Protein AF-A0A383B0W3-F1 (afdb_monomer_lite)

Radius of gyration: 31.47 Å; chains: 1; bounding box: 88×36×83 Å

Sequence (248 aa):
PYTIKEGDQVSNVPVIFRLNTAIDQSNTIFINASDVSVKIEFLGEKTARLGAVKKIRGKLIPEIPDQLLQFTINKPDGSDNFIKDVKTDTSGQFSFNLAFDLAGGWFVNANYGGNATYLPVSGSAVYVAMMNVGKAIIVLGGNSQTNPIWDAFRVNAEFVHHTFTTRGLDPDSDIKFFSSEPNQTANADDFATLVNLEEAIGIWAKPQLGSQSPLFLYLISANLDPDFLINDKNILTPDLLDSWLDVV

Secondary structure (DSSP, 8-state):
-----TT------------SSS------------PBP-EEEEES--EEETT-EEEEEEEEES--TT-EEEEEEE-TT-PPPEEEEEE--TTSEEEEEEE--SSEEEEEEEEE---SSB--EEEEEEEEEE----EEEEEE-S-TTT-TTHHHHHHHHHHHHHHHHHTT--TTTTEEEEESSGGGSTT--EE--HHHHHHIIIIIIGGG-BTTBPEEEEEE--B-SS-EE-SSS-EE-HHHHHHHHTT-

Foldseek 3Di:
DDDDDPPQDFDFDQDDDDDPDDDPDRDGDGDRPQADEKDKAWDDDQEAAAQDKDKTKTFMVVQDFQFKKWKWKAAPVRPDIDIDIWGAHPRRMTIDIDTRNDFAWIKIKIWGCADPHHHTDIDIDIHGHHQQQAAEEQALFEEPVPDPCSVVSLVVSLVVLVVSVVVPQDLVQRYAAAHLCQVVHPSHPYHQDPVVVLCCQQPRRVVQDDPRHDYHYHADYDDPVPWGGRYPPDIDGPVNVVVSVVND

Organism: NCBI:txid408172

pLDDT: mean 85.7, std 16.99, range [35.78, 98.69]

Structure (mmCIF, N/CA/C/O backbone):
data_AF-A0A383B0W3-F1
#
_entry.id   AF-A0A383B0W3-F1
#
loop_
_atom_site.group_PDB
_atom_site.id
_atom_site.type_symbol
_atom_site.label_atom_id
_atom_site.label_alt_id
_atom_site.label_comp_id
_atom_site.label_asym_id
_atom_site.label_entity_id
_atom_site.label_seq_id
_atom_site.pdbx_PDB_ins_code
_atom_site.Cartn_x
_atom_site.Cartn_y
_atom_site.Cartn_z
_atom_site.occupancy
_atom_site.B_iso_or_equiv
_atom_site.auth_seq_id
_atom_site.auth_comp_id
_atom_site.auth_asym_id
_atom_site.auth_atom_id
_atom_site.pdbx_PDB_model_num
ATOM 1 N N . PRO A 1 1 ? -41.426 2.505 48.306 1.00 44.91 1 PRO A N 1
ATOM 2 C CA . PRO A 1 1 ? -42.201 2.728 47.061 1.00 44.91 1 PRO A CA 1
ATOM 3 C C . PRO A 1 1 ? -41.522 3.809 46.216 1.00 44.91 1 PRO A C 1
ATOM 5 O O . PRO A 1 1 ? -41.375 4.932 46.688 1.00 44.91 1 PRO A O 1
ATOM 8 N N . TYR A 1 2 ? -41.022 3.445 45.035 1.00 42.38 2 TYR A N 1
ATOM 9 C CA . TYR A 1 2 ? -40.451 4.412 44.096 1.00 42.38 2 TYR A CA 1
ATOM 10 C C . TYR A 1 2 ? -41.580 5.133 43.346 1.00 42.38 2 TYR A C 1
ATOM 12 O O . TYR A 1 2 ? -42.587 4.508 43.016 1.00 42.38 2 TYR A O 1
ATOM 20 N N . THR A 1 3 ? -41.414 6.430 43.091 1.00 44.44 3 THR A N 1
ATOM 21 C CA . THR A 1 3 ? -42.376 7.253 42.346 1.00 44.44 3 THR A CA 1
ATOM 22 C C . THR A 1 3 ? -41.828 7.484 40.942 1.00 44.44 3 THR A C 1
ATOM 24 O O . THR A 1 3 ? -40.761 8.078 40.806 1.00 44.44 3 THR A O 1
ATOM 27 N N . ILE A 1 4 ? -42.554 7.005 39.929 1.00 49.66 4 ILE A N 1
ATOM 28 C CA . ILE A 1 4 ? -42.221 7.163 38.503 1.00 49.66 4 ILE A CA 1
ATOM 29 C C . ILE A 1 4 ? -42.118 8.656 38.172 1.00 49.66 4 ILE A C 1
ATOM 31 O O . ILE A 1 4 ? -42.981 9.437 38.588 1.00 49.66 4 ILE A O 1
ATOM 35 N N . LYS A 1 5 ? -41.061 9.054 37.457 1.00 54.56 5 LYS A N 1
ATOM 36 C CA . LYS A 1 5 ? -40.821 10.451 37.070 1.00 54.56 5 LYS A CA 1
ATOM 37 C C . LYS A 1 5 ? -41.163 10.675 35.600 1.00 54.56 5 LYS A C 1
ATOM 39 O O . LYS A 1 5 ? -41.223 9.751 34.794 1.00 54.56 5 LYS A O 1
ATOM 44 N N . GLU A 1 6 ? -41.397 11.934 35.255 1.00 35.78 6 GLU A N 1
ATOM 45 C CA . GLU A 1 6 ? -41.665 12.351 33.881 1.00 35.78 6 GLU A CA 1
ATOM 46 C C . GLU A 1 6 ? -40.442 12.045 32.993 1.00 35.78 6 GLU A C 1
ATOM 48 O O . GLU A 1 6 ? -39.364 12.597 33.208 1.00 35.78 6 GLU A O 1
ATOM 53 N N . GLY A 1 7 ? -40.603 11.116 32.041 1.00 44.22 7 GLY A N 1
ATOM 54 C CA . GLY A 1 7 ? -39.546 10.640 31.134 1.00 44.22 7 GLY A CA 1
ATOM 55 C C . GLY A 1 7 ? -39.303 9.125 31.158 1.00 44.22 7 GLY A C 1
ATOM 56 O O . GLY A 1 7 ? -38.754 8.591 30.193 1.00 44.22 7 GLY A O 1
ATOM 57 N N . ASP A 1 8 ? -39.755 8.424 32.202 1.00 41.12 8 ASP A N 1
ATOM 58 C CA . ASP A 1 8 ? -39.610 6.969 32.308 1.00 41.12 8 ASP A CA 1
ATOM 59 C C . ASP A 1 8 ? -40.451 6.258 31.227 1.00 41.12 8 ASP A C 1
ATOM 61 O O . ASP A 1 8 ? -41.665 6.451 31.124 1.00 41.12 8 ASP A O 1
ATOM 65 N N . GLN A 1 9 ? -39.815 5.417 30.405 1.00 44.00 9 GLN A N 1
ATOM 66 C CA . GLN A 1 9 ? -40.511 4.575 29.427 1.00 44.00 9 GLN A CA 1
ATOM 67 C C . GLN A 1 9 ? -41.035 3.319 30.134 1.00 44.00 9 GLN A C 1
ATOM 69 O O . GLN A 1 9 ? -40.270 2.418 30.472 1.00 44.00 9 GLN A O 1
ATOM 74 N N . VAL A 1 10 ? -42.346 3.255 30.370 1.00 49.78 10 VAL A N 1
ATOM 75 C CA . VAL A 1 10 ? -42.988 2.128 31.062 1.00 49.78 10 VAL A CA 1
ATOM 76 C C . VAL A 1 10 ? -43.660 1.212 30.038 1.00 49.78 10 VAL A C 1
ATOM 78 O O . VAL A 1 10 ? -44.541 1.647 29.298 1.00 49.78 10 VAL A O 1
ATOM 81 N N . SER A 1 11 ? -43.274 -0.066 30.004 1.00 44.75 11 SER A N 1
ATOM 82 C CA . SER A 1 11 ? -43.965 -1.099 29.220 1.00 44.75 11 SER A CA 1
ATOM 83 C C . SER A 1 11 ? -44.747 -2.024 30.150 1.00 44.75 11 SER A C 1
ATOM 85 O O . SER A 1 11 ? -44.169 -2.683 31.014 1.00 44.75 11 SER A O 1
ATOM 87 N N . ASN A 1 12 ? -46.068 -2.085 29.966 1.00 47.78 12 ASN A N 1
ATOM 88 C CA . ASN A 1 12 ? -46.949 -2.964 30.729 1.00 47.78 12 ASN A CA 1
ATOM 89 C C . ASN A 1 12 ? -47.189 -4.257 29.943 1.00 47.78 12 ASN A C 1
ATOM 91 O O . ASN A 1 12 ? -47.965 -4.265 28.988 1.00 47.78 12 ASN A O 1
ATOM 95 N N . VAL A 1 13 ? -46.560 -5.358 30.358 1.00 44.44 13 VAL A N 1
ATOM 96 C CA . VAL A 1 13 ? -46.849 -6.690 29.808 1.00 44.44 13 VAL A CA 1
ATOM 97 C C . VAL A 1 13 ? -47.732 -7.453 30.799 1.00 44.44 13 VAL A C 1
ATOM 99 O O . VAL A 1 13 ? -47.252 -7.831 31.868 1.00 44.44 13 VAL A O 1
ATOM 102 N N . PRO A 1 14 ? -49.019 -7.695 30.493 1.00 43.97 14 PRO A N 1
ATOM 103 C CA . PRO A 1 14 ? -49.862 -8.517 31.346 1.00 43.97 14 PRO A CA 1
ATOM 104 C C . PRO A 1 14 ? -49.454 -9.988 31.204 1.00 43.97 14 PRO A C 1
ATOM 106 O O . PRO A 1 14 ? -49.616 -10.590 30.144 1.00 43.97 14 PRO A O 1
ATOM 109 N N . VAL A 1 15 ? -48.947 -10.584 32.282 1.00 42.75 15 VAL 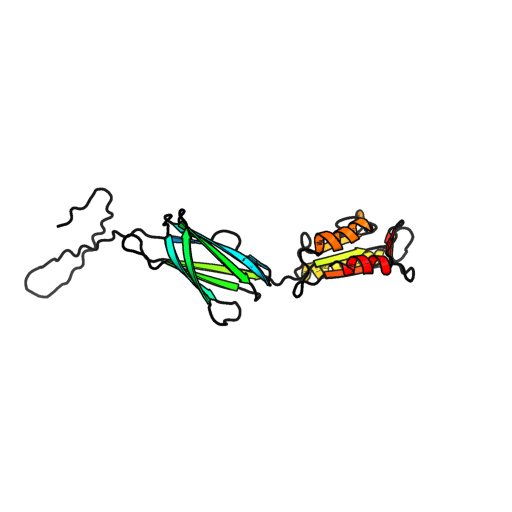A N 1
ATOM 110 C CA . VAL A 1 15 ? -48.746 -12.036 32.370 1.00 42.75 15 VAL A CA 1
ATOM 111 C C . VAL A 1 15 ? -49.944 -12.632 33.104 1.00 42.75 15 VAL A C 1
ATOM 113 O O . VAL A 1 15 ? -50.162 -12.346 34.279 1.00 42.75 15 VAL A O 1
ATOM 116 N N . ILE A 1 16 ? -50.745 -13.439 32.405 1.00 43.59 16 ILE A N 1
ATOM 117 C CA . ILE A 1 16 ? -51.939 -14.085 32.965 1.00 43.59 16 ILE A CA 1
ATOM 118 C C . ILE A 1 16 ? -51.595 -15.535 33.305 1.00 43.59 16 ILE A C 1
ATOM 120 O O . ILE A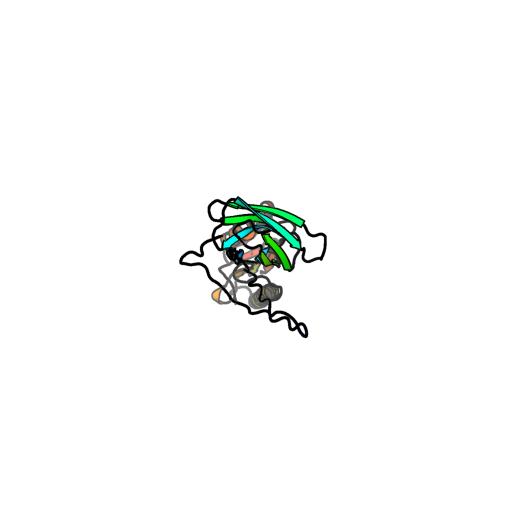 1 16 ? -51.422 -16.359 32.408 1.00 43.59 16 ILE A O 1
ATOM 124 N N . PHE A 1 17 ? -51.559 -15.867 34.594 1.00 40.41 17 PHE A N 1
ATOM 125 C CA . PHE A 1 17 ? -51.556 -17.257 35.047 1.00 40.41 17 PHE A CA 1
ATOM 126 C C . PHE A 1 17 ? -52.987 -17.671 35.382 1.00 40.41 17 PHE A C 1
ATOM 128 O O . PHE A 1 17 ? -53.633 -17.057 36.226 1.00 40.41 17 PHE A O 1
ATOM 135 N N . ARG A 1 18 ? -53.496 -18.717 34.725 1.00 42.12 18 ARG A N 1
ATOM 136 C CA . ARG A 1 18 ? -54.776 -19.331 35.096 1.00 42.12 18 ARG A CA 1
ATOM 137 C C . ARG A 1 18 ? -54.501 -20.508 36.022 1.00 42.12 18 ARG A C 1
ATOM 139 O O . ARG A 1 18 ? -54.090 -21.564 35.550 1.00 42.12 18 ARG A O 1
ATOM 146 N N . LEU A 1 19 ? -54.734 -20.334 37.322 1.00 44.50 19 LEU A N 1
ATOM 147 C CA . LEU A 1 19 ? -54.879 -21.460 38.242 1.00 44.50 19 LEU A CA 1
ATOM 148 C C . LEU A 1 19 ? -56.365 -21.711 38.490 1.00 44.50 19 LEU A C 1
ATOM 150 O O . LEU A 1 19 ? -57.119 -20.794 38.812 1.00 44.50 19 LEU A O 1
ATOM 154 N N . ASN A 1 20 ? -56.787 -22.962 38.322 1.00 45.47 20 ASN A N 1
ATOM 155 C CA . ASN A 1 20 ? -58.165 -23.360 38.564 1.00 45.47 20 ASN A CA 1
ATOM 156 C C . ASN A 1 20 ? -58.541 -23.110 40.033 1.00 45.47 20 ASN A C 1
ATOM 158 O O . ASN A 1 20 ? -57.969 -23.701 40.945 1.00 45.47 20 ASN A O 1
ATOM 162 N N . THR A 1 21 ? -59.544 -22.245 40.206 1.00 51.34 21 THR A N 1
ATOM 163 C CA . THR A 1 21 ? -60.411 -22.099 41.384 1.00 51.34 21 THR A CA 1
ATOM 164 C C . THR A 1 21 ? -59.713 -21.818 42.720 1.00 51.34 21 THR A C 1
ATOM 166 O O . THR A 1 21 ? -59.693 -22.682 43.588 1.00 51.34 21 THR A O 1
ATOM 169 N N . ALA A 1 22 ? -59.205 -20.593 42.904 1.00 47.75 22 ALA A N 1
ATOM 170 C CA . ALA A 1 22 ? -59.423 -19.737 44.085 1.00 47.75 22 ALA A CA 1
ATOM 171 C C . ALA A 1 22 ? -58.457 -18.535 44.063 1.00 47.75 22 ALA A C 1
ATOM 173 O O . ALA A 1 22 ? -57.245 -18.709 44.109 1.00 47.75 22 ALA A O 1
ATOM 174 N N . ILE A 1 23 ? -59.042 -17.330 44.084 1.00 46.41 23 ILE A N 1
ATOM 175 C CA . ILE A 1 23 ? -58.416 -16.000 44.198 1.00 46.41 23 ILE A CA 1
ATOM 176 C C . ILE A 1 23 ? -57.593 -15.578 42.965 1.00 46.41 23 ILE A C 1
ATOM 178 O O . ILE A 1 23 ? -56.448 -15.983 42.789 1.00 46.41 23 ILE A O 1
ATOM 182 N N . ASP A 1 24 ? -58.167 -14.682 42.153 1.00 45.69 24 ASP A N 1
ATOM 183 C CA . ASP A 1 24 ? -57.432 -13.874 41.172 1.00 45.69 24 ASP A CA 1
ATOM 184 C C . ASP A 1 24 ? -56.424 -12.981 41.914 1.00 45.69 24 ASP A C 1
ATOM 186 O O . ASP A 1 24 ? -56.719 -11.849 42.297 1.00 45.69 24 ASP A O 1
ATOM 190 N N . GLN A 1 25 ? -55.224 -13.499 42.169 1.00 49.59 25 GLN A N 1
ATOM 191 C CA . GLN A 1 25 ? -54.093 -12.686 42.599 1.00 49.59 25 GLN A CA 1
ATOM 192 C C . GLN A 1 25 ? -53.328 -12.237 41.356 1.00 49.59 25 GLN A C 1
ATOM 194 O O . GLN A 1 25 ? -52.470 -12.950 40.838 1.00 49.59 25 GLN A O 1
ATOM 199 N N . SER A 1 26 ? -53.637 -11.040 40.860 1.00 50.19 26 SER A N 1
ATOM 200 C CA . SER A 1 26 ? -52.774 -10.359 39.897 1.00 50.19 26 SER A CA 1
ATOM 201 C C . SER A 1 26 ? -51.619 -9.703 40.653 1.00 50.19 26 SER A C 1
ATOM 203 O O . SER A 1 26 ? -51.822 -8.713 41.356 1.00 50.19 26 SER A O 1
ATOM 205 N N . ASN A 1 27 ? -50.406 -10.229 40.505 1.00 52.56 27 ASN A N 1
ATOM 206 C CA . ASN A 1 27 ? -49.205 -9.521 40.936 1.00 52.56 27 ASN A CA 1
ATOM 207 C C . ASN A 1 27 ? -48.656 -8.723 39.754 1.00 52.56 27 ASN A C 1
ATOM 209 O O . ASN A 1 27 ? -48.258 -9.293 38.740 1.00 52.56 27 ASN A O 1
ATOM 213 N N . THR A 1 28 ? -48.623 -7.399 39.890 1.00 49.09 28 THR A N 1
ATOM 214 C CA . THR A 1 28 ? -47.914 -6.532 38.949 1.00 49.09 28 THR A CA 1
ATOM 215 C C . THR A 1 28 ? -46.418 -6.695 39.185 1.00 49.09 28 THR A C 1
ATOM 217 O O . THR A 1 28 ? -45.900 -6.292 40.226 1.00 49.09 28 THR A O 1
ATOM 220 N N . ILE A 1 29 ? -45.716 -7.296 38.226 1.00 48.91 29 ILE A N 1
ATOM 221 C CA . ILE A 1 29 ? -44.254 -7.308 38.210 1.00 48.91 29 ILE A CA 1
ATOM 222 C C . ILE A 1 29 ? -43.807 -6.013 37.538 1.00 48.91 29 ILE A C 1
ATOM 224 O O . ILE A 1 29 ? -44.077 -5.795 36.359 1.00 48.91 29 ILE A O 1
ATOM 228 N N . PHE A 1 30 ? -43.125 -5.152 38.287 1.00 46.78 30 PHE A N 1
ATOM 229 C CA . PHE A 1 30 ? -42.459 -3.986 37.720 1.00 46.78 30 PHE A CA 1
ATOM 230 C C . PHE A 1 30 ? -41.109 -4.430 37.158 1.00 46.78 30 PHE A C 1
ATOM 232 O O . PHE A 1 30 ? -40.191 -4.739 37.917 1.00 46.78 30 PHE A O 1
ATOM 239 N N . ILE A 1 31 ? -40.989 -4.480 35.831 1.00 50.50 31 ILE A N 1
ATOM 240 C CA . ILE A 1 31 ? -39.687 -4.586 35.171 1.00 50.50 31 ILE A CA 1
ATOM 241 C C . ILE A 1 31 ? -39.162 -3.160 35.043 1.00 50.50 31 ILE A C 1
ATOM 243 O O . ILE A 1 31 ? -39.679 -2.371 34.256 1.00 50.50 31 ILE A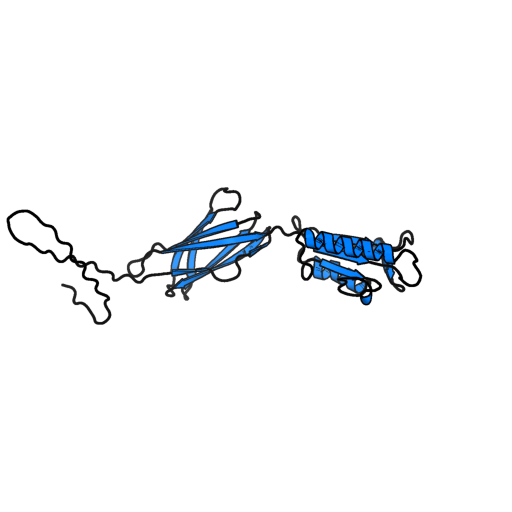 O 1
ATOM 247 N N . ASN A 1 32 ? -38.169 -2.814 35.856 1.00 44.50 32 ASN A N 1
ATOM 248 C CA . ASN A 1 32 ? -37.527 -1.511 35.781 1.00 44.50 32 ASN A CA 1
ATOM 249 C C . ASN A 1 32 ? -36.505 -1.553 34.636 1.00 44.50 32 ASN A C 1
ATOM 251 O O . ASN A 1 32 ? -35.392 -2.035 34.816 1.00 44.50 32 ASN A O 1
ATOM 255 N N . ALA A 1 33 ? -36.895 -1.115 33.440 1.00 53.72 33 ALA A N 1
ATOM 256 C CA . ALA A 1 33 ? -35.965 -0.913 32.330 1.00 53.72 33 ALA A CA 1
ATOM 257 C C . ALA A 1 33 ? -35.360 0.497 32.438 1.00 53.72 33 ALA A C 1
ATOM 259 O O . ALA A 1 33 ? -35.658 1.375 31.637 1.00 53.72 33 ALA A O 1
ATOM 260 N N . SER A 1 34 ? -34.578 0.739 33.492 1.00 55.44 34 SER A N 1
ATOM 261 C CA . SER A 1 34 ? -33.904 2.026 33.735 1.00 55.44 34 SER A CA 1
ATOM 262 C C . SER A 1 34 ? -32.599 2.189 32.953 1.00 55.44 34 SER A C 1
ATOM 264 O O . SER A 1 34 ? -32.026 3.277 32.940 1.00 55.44 34 SER A O 1
ATOM 266 N N . ASP A 1 35 ? -32.123 1.120 32.319 1.00 69.25 35 ASP A N 1
ATOM 267 C CA . ASP A 1 35 ? -30.776 1.084 31.769 1.00 69.25 35 ASP A CA 1
ATOM 268 C C . ASP A 1 35 ? -30.757 1.593 30.326 1.00 69.25 35 ASP A C 1
ATOM 270 O O . ASP A 1 35 ? -31.561 1.211 29.470 1.00 69.25 35 ASP A O 1
ATOM 274 N N . VAL A 1 36 ? -29.803 2.472 30.047 1.00 85.62 36 VAL A N 1
ATOM 275 C CA . VAL A 1 36 ? -29.644 3.118 28.748 1.00 85.62 36 VAL A CA 1
ATOM 276 C C . VAL A 1 36 ? -28.971 2.145 27.783 1.00 85.62 36 VAL A C 1
ATOM 278 O O . VAL A 1 36 ? -27.917 1.575 28.074 1.00 85.62 36 VAL A O 1
ATOM 281 N N . SER A 1 37 ? -29.573 1.964 26.605 1.00 87.88 37 SER A N 1
ATOM 282 C CA . SER A 1 37 ? -28.977 1.170 25.527 1.00 87.88 37 SER A CA 1
ATOM 283 C C . SER A 1 37 ? -27.689 1.818 25.021 1.00 87.88 37 SER A C 1
ATOM 285 O O . SER A 1 37 ? -27.652 3.022 24.766 1.00 87.88 37 SER A O 1
ATOM 287 N N . VAL A 1 38 ? -26.650 1.003 24.833 1.00 93.31 38 VAL A N 1
ATOM 288 C CA . VAL A 1 38 ? -25.344 1.433 24.321 1.00 93.31 38 VAL A CA 1
ATOM 289 C C . VAL A 1 38 ? -25.079 0.788 22.967 1.00 93.31 38 VAL A C 1
ATOM 291 O O . VAL A 1 38 ? -25.481 -0.345 22.716 1.00 93.31 38 VAL A O 1
ATOM 294 N N . LYS A 1 39 ? -24.369 1.494 22.089 1.00 95.50 39 LYS A N 1
ATOM 295 C CA . LYS A 1 39 ? -23.833 0.978 20.827 1.00 95.50 39 LYS A CA 1
ATOM 296 C C . LYS A 1 39 ? -22.320 1.174 20.782 1.00 95.50 39 LYS A C 1
ATOM 298 O O . LYS A 1 39 ? -21.816 2.212 21.197 1.00 95.50 39 LYS A O 1
ATOM 303 N N . ILE A 1 40 ? -21.611 0.201 20.215 1.00 97.88 40 ILE A N 1
ATOM 304 C CA . ILE A 1 40 ? -20.191 0.323 19.864 1.00 97.88 40 ILE A CA 1
ATOM 305 C C . ILE A 1 40 ? -20.087 0.677 18.378 1.00 97.88 40 ILE A C 1
ATOM 307 O O . ILE A 1 40 ? -20.659 -0.008 17.529 1.00 97.88 40 ILE A O 1
ATOM 311 N N . GLU A 1 41 ? -19.351 1.734 18.051 1.00 97.88 41 GLU A N 1
ATOM 312 C CA . GLU A 1 41 ? -19.071 2.139 16.674 1.00 97.88 41 GLU A CA 1
ATOM 313 C C . GLU A 1 41 ? -17.563 2.121 16.404 1.00 97.88 41 GLU A C 1
ATOM 315 O O . GLU A 1 41 ? -16.802 2.843 17.044 1.00 97.88 41 GLU A O 1
ATOM 320 N N . PHE A 1 42 ? -17.128 1.313 15.434 1.00 97.69 42 PHE A N 1
ATOM 321 C CA . PHE A 1 42 ? -15.755 1.333 14.925 1.00 97.69 42 PHE A CA 1
ATOM 322 C C . PHE A 1 42 ? -15.594 2.431 13.873 1.00 97.69 42 PHE A C 1
ATOM 324 O O . PHE A 1 42 ? -16.435 2.568 12.984 1.00 97.69 42 PHE A O 1
ATOM 331 N N . LEU A 1 43 ? -14.492 3.174 13.946 1.00 96.44 43 LEU A N 1
ATOM 332 C CA . LEU A 1 43 ? -14.230 4.349 13.119 1.00 96.44 43 LEU A CA 1
ATOM 333 C C . LEU A 1 43 ? -13.026 4.139 12.191 1.00 96.44 43 LEU A C 1
ATOM 335 O O . LEU A 1 43 ? -12.061 3.447 12.525 1.00 96.44 43 LEU A O 1
ATOM 339 N N . GLY A 1 44 ? -13.057 4.829 11.050 1.00 92.38 44 GLY A N 1
ATOM 340 C CA . GLY A 1 44 ? -11.984 4.833 10.057 1.00 92.38 44 GLY A CA 1
ATOM 341 C C . GLY A 1 44 ? -11.999 3.634 9.106 1.00 92.38 44 GLY A C 1
ATOM 342 O O . GLY A 1 44 ? -12.897 2.793 9.120 1.00 92.38 44 GLY A O 1
ATOM 343 N N . GLU A 1 45 ? -10.984 3.583 8.249 1.00 88.88 45 GLU A N 1
ATOM 344 C CA . GLU A 1 45 ? -10.840 2.539 7.236 1.00 88.88 45 GLU A CA 1
ATOM 345 C C . GLU A 1 45 ? -10.574 1.165 7.849 1.00 88.88 45 GLU A C 1
ATOM 347 O O . GLU A 1 45 ? -9.801 1.030 8.803 1.00 88.88 45 GLU A O 1
ATOM 352 N N . LYS A 1 46 ? -11.136 0.133 7.221 1.00 93.50 46 LYS A N 1
ATOM 353 C CA . LYS A 1 46 ? -11.042 -1.265 7.661 1.00 93.50 46 LYS A CA 1
ATOM 354 C C . LYS A 1 46 ? -10.057 -2.097 6.840 1.00 93.50 46 LYS A C 1
ATOM 356 O O . LYS A 1 46 ? -10.092 -3.317 6.875 1.00 93.50 46 LYS A O 1
ATOM 361 N N . THR A 1 47 ? -9.166 -1.455 6.103 1.00 87.81 47 THR A N 1
ATOM 362 C CA . THR A 1 47 ? -8.093 -2.112 5.351 1.00 87.81 47 THR A CA 1
ATOM 363 C C . THR A 1 47 ? -6.752 -1.853 6.028 1.00 87.81 47 THR A C 1
ATOM 365 O O . THR A 1 47 ? -6.552 -0.815 6.661 1.00 87.81 47 THR A O 1
ATOM 368 N N . ALA A 1 48 ? -5.833 -2.803 5.953 1.00 84.75 48 ALA A N 1
ATOM 369 C CA . ALA A 1 48 ? -4.463 -2.654 6.420 1.00 84.75 48 ALA A CA 1
ATOM 370 C C . ALA A 1 48 ? -3.522 -3.328 5.422 1.00 84.75 48 ALA A C 1
ATOM 372 O O . ALA A 1 48 ? -3.910 -4.266 4.729 1.00 84.75 48 ALA A O 1
ATOM 373 N N . ARG A 1 49 ? -2.281 -2.855 5.346 1.00 77.12 49 ARG A N 1
ATOM 374 C CA . ARG A 1 49 ? -1.231 -3.553 4.600 1.00 77.12 49 ARG A CA 1
ATOM 375 C C . ARG A 1 49 ? -0.645 -4.655 5.476 1.00 77.12 49 ARG A C 1
ATOM 377 O O . ARG A 1 49 ? -0.513 -4.465 6.686 1.00 77.12 49 ARG A O 1
ATOM 384 N N . LEU A 1 50 ? -0.288 -5.780 4.867 1.00 82.25 50 LEU A N 1
ATOM 385 C CA . LEU A 1 50 ? 0.436 -6.853 5.537 1.00 82.25 50 LEU A CA 1
ATOM 386 C C . LEU A 1 50 ? 1.726 -6.306 6.170 1.00 82.25 50 LEU A C 1
ATOM 388 O O . LEU A 1 50 ? 2.444 -5.521 5.552 1.00 82.25 50 LEU A O 1
ATOM 392 N N . GLY A 1 51 ? 1.973 -6.676 7.423 1.00 75.25 51 GLY A N 1
ATOM 393 C CA . GLY A 1 51 ? 3.090 -6.203 8.240 1.00 75.25 51 GLY A CA 1
ATOM 394 C C . GLY A 1 51 ? 2.875 -4.832 8.893 1.00 75.25 51 GLY A C 1
ATOM 395 O O . GLY A 1 51 ? 3.653 -4.446 9.764 1.00 75.25 51 GLY A O 1
ATOM 396 N N . ALA A 1 52 ? 1.823 -4.087 8.535 1.00 80.56 52 ALA A N 1
ATOM 397 C CA . ALA A 1 52 ? 1.594 -2.757 9.091 1.00 80.56 52 ALA A CA 1
ATOM 398 C C . ALA A 1 52 ? 1.007 -2.805 10.510 1.00 80.56 52 ALA A C 1
ATOM 400 O O . ALA A 1 52 ? 0.178 -3.652 10.852 1.00 80.56 52 ALA A O 1
ATOM 401 N N . VAL A 1 53 ? 1.375 -1.812 11.323 1.00 88.00 53 VAL A N 1
ATOM 402 C CA . VAL A 1 53 ? 0.717 -1.527 12.602 1.00 88.00 53 VAL A CA 1
ATOM 403 C C . VAL A 1 53 ? -0.315 -0.429 12.385 1.00 88.00 53 VAL A C 1
ATOM 405 O O . VAL A 1 53 ? 0.033 0.697 12.034 1.00 88.00 53 VAL A O 1
ATOM 408 N N . LYS A 1 54 ? -1.594 -0.734 12.612 1.00 89.62 54 LYS A N 1
ATOM 409 C CA . LYS A 1 54 ? -2.695 0.222 12.451 1.00 89.62 54 LYS A CA 1
ATOM 410 C C . LYS A 1 54 ? -3.363 0.523 13.788 1.00 89.62 54 LYS A C 1
ATOM 412 O O . LYS A 1 54 ? -3.580 -0.362 14.617 1.00 89.62 54 LYS A O 1
ATOM 417 N N . LYS A 1 55 ? -3.712 1.796 13.986 1.00 95.12 55 LYS A N 1
ATOM 418 C CA . LYS A 1 55 ? -4.472 2.257 15.150 1.00 95.12 55 LYS A CA 1
ATOM 419 C C . LYS A 1 55 ? -5.961 1.977 14.941 1.00 95.12 55 LYS A C 1
ATOM 421 O O . LYS A 1 55 ? -6.622 2.656 14.155 1.00 95.12 55 LYS A O 1
ATOM 426 N N . ILE A 1 56 ? -6.479 0.992 15.663 1.00 96.56 56 ILE A N 1
ATOM 427 C CA . ILE A 1 56 ? -7.908 0.698 15.772 1.00 96.56 56 ILE A CA 1
ATOM 428 C C . ILE A 1 56 ? -8.550 1.773 16.643 1.00 96.56 56 ILE A C 1
ATOM 430 O O . ILE A 1 56 ? -7.990 2.155 17.672 1.00 96.56 56 ILE A O 1
ATOM 434 N N . ARG A 1 57 ? -9.699 2.294 16.208 1.00 97.38 57 ARG A N 1
ATOM 435 C CA . ARG A 1 57 ? -10.422 3.376 16.881 1.00 97.38 57 ARG A CA 1
ATOM 436 C C . ARG A 1 57 ? -11.921 3.136 16.827 1.00 97.38 57 ARG A C 1
ATOM 438 O O . ARG A 1 57 ? -12.428 2.574 15.858 1.00 97.38 57 ARG A O 1
ATOM 445 N N . GLY A 1 58 ? -12.617 3.622 17.838 1.00 97.88 58 GLY A N 1
ATOM 446 C CA . GLY A 1 58 ? -14.068 3.618 17.886 1.00 97.88 58 GLY A CA 1
ATOM 447 C C . GLY A 1 58 ? -14.591 4.386 19.087 1.00 97.88 58 GLY A C 1
ATOM 448 O O . GLY A 1 58 ? -13.821 5.043 19.786 1.00 97.88 58 GLY A O 1
ATOM 449 N N . LYS A 1 59 ? -15.899 4.315 19.317 1.00 97.88 59 LYS A N 1
ATOM 450 C CA . LYS A 1 59 ? -16.566 4.987 20.433 1.00 97.88 59 LYS A CA 1
ATOM 451 C C . LYS A 1 59 ? -17.777 4.221 20.942 1.00 97.88 59 LYS A C 1
ATOM 453 O O . LYS A 1 59 ? -18.361 3.414 20.213 1.00 97.88 59 LYS A O 1
ATOM 458 N N . LEU A 1 60 ? -18.145 4.503 22.186 1.00 97.69 60 LEU A N 1
ATOM 459 C CA . LEU A 1 60 ? -19.457 4.172 22.731 1.00 97.69 60 LEU A CA 1
ATOM 460 C C . LEU A 1 60 ? -20.465 5.266 22.362 1.00 97.69 60 LEU A C 1
ATOM 462 O O . LEU A 1 60 ? -20.116 6.442 22.256 1.00 97.69 60 LEU A O 1
ATOM 466 N N . ILE A 1 61 ? -21.716 4.866 22.147 1.00 95.31 61 ILE A N 1
ATOM 467 C CA . ILE A 1 61 ? -22.859 5.761 21.963 1.00 95.31 61 ILE A CA 1
ATOM 468 C C . ILE A 1 61 ? -23.936 5.324 22.964 1.00 95.31 61 ILE A C 1
ATOM 470 O O . ILE A 1 61 ? -24.454 4.218 22.798 1.00 95.31 61 ILE A O 1
ATOM 474 N N . PRO A 1 62 ? -24.289 6.142 23.974 1.00 94.88 62 PRO A N 1
ATOM 475 C CA . PRO A 1 62 ? -23.772 7.492 24.244 1.00 94.88 62 PRO A CA 1
ATOM 476 C C . PRO A 1 62 ? -22.282 7.514 24.637 1.00 94.88 62 PRO A C 1
ATOM 478 O O . PRO A 1 62 ? -21.679 6.472 24.883 1.00 94.88 62 PRO A O 1
ATOM 481 N N . GLU A 1 63 ? -21.682 8.707 24.665 1.00 96.31 63 GLU A N 1
ATOM 482 C CA . GLU A 1 63 ? -20.271 8.910 25.022 1.00 96.31 63 GLU A CA 1
ATOM 483 C C . GLU A 1 63 ? -20.065 8.676 26.525 1.00 96.31 63 GLU A C 1
ATOM 485 O O . GLU A 1 63 ? -20.411 9.519 27.352 1.00 96.31 63 GLU A O 1
ATOM 490 N N . ILE A 1 64 ? -19.535 7.505 26.890 1.00 94.75 64 ILE A N 1
ATOM 491 C CA . ILE A 1 64 ? -19.363 7.105 28.294 1.00 94.75 64 ILE A CA 1
ATOM 492 C C . ILE A 1 64 ? -17.863 6.998 28.610 1.00 94.75 64 ILE A C 1
ATOM 494 O O . ILE A 1 64 ? -17.191 6.121 28.054 1.00 94.75 64 ILE A O 1
ATOM 498 N N . PRO A 1 65 ? -17.317 7.858 29.488 1.00 96.50 65 PRO A N 1
ATOM 499 C CA . PRO A 1 65 ? -15.890 7.881 29.787 1.00 96.50 65 PRO A CA 1
ATOM 500 C C . PRO A 1 65 ? -15.454 6.801 30.787 1.00 96.50 65 PRO A C 1
ATOM 502 O O . PRO A 1 65 ? -16.265 6.298 31.568 1.00 96.50 65 PRO A O 1
ATOM 505 N N . ASP A 1 66 ? -14.158 6.471 30.770 1.00 96.25 66 ASP A N 1
ATOM 506 C CA . ASP A 1 66 ? -13.479 5.537 31.691 1.00 96.25 66 ASP A CA 1
ATOM 507 C C . ASP A 1 66 ? -14.142 4.148 31.802 1.00 96.25 66 ASP A C 1
ATOM 509 O O . ASP A 1 66 ? -14.117 3.491 32.843 1.00 96.25 66 ASP A O 1
ATOM 513 N N . GLN A 1 67 ? -14.753 3.678 30.713 1.00 96.38 67 GLN A N 1
ATOM 514 C CA . GLN A 1 67 ? -15.361 2.352 30.642 1.00 96.38 67 GLN A CA 1
ATOM 515 C C . GLN A 1 67 ? -14.365 1.332 30.111 1.00 96.38 67 GLN A C 1
ATOM 517 O O . GLN A 1 67 ? -13.711 1.567 29.098 1.00 96.38 67 GLN A O 1
ATOM 522 N N . LEU A 1 68 ? -14.285 0.179 30.773 1.00 97.50 68 LEU A N 1
ATOM 523 C CA . LEU A 1 68 ? -13.462 -0.940 30.332 1.00 97.50 68 LEU A CA 1
ATOM 524 C C . LEU A 1 68 ? -14.176 -1.723 29.223 1.00 97.50 68 LEU A C 1
ATOM 526 O O . LEU A 1 68 ? -15.275 -2.238 29.429 1.00 97.50 68 LEU A O 1
ATOM 530 N N . LEU A 1 69 ? -13.533 -1.834 28.064 1.00 97.88 69 LEU A N 1
ATOM 531 C CA . LEU A 1 69 ? -13.931 -2.720 26.978 1.00 97.88 69 LEU A CA 1
ATOM 532 C C . LEU A 1 69 ? -12.922 -3.855 26.855 1.00 97.88 69 LEU A C 1
ATOM 534 O O . LEU A 1 69 ? -11.712 -3.622 26.859 1.00 97.88 69 LEU A O 1
ATOM 538 N N . GLN A 1 70 ? -13.433 -5.065 26.664 1.00 98.00 70 GLN A N 1
ATOM 539 C CA . GLN A 1 70 ? -12.631 -6.237 26.354 1.00 98.00 70 GLN A CA 1
ATOM 540 C C . GLN A 1 70 ? -12.716 -6.531 24.858 1.00 98.00 70 GLN A C 1
ATOM 542 O O . GLN A 1 70 ? -13.803 -6.698 24.305 1.00 98.00 70 GLN A O 1
ATOM 547 N N . PHE A 1 71 ? -11.566 -6.606 24.200 1.00 97.50 71 PHE A N 1
ATOM 548 C CA . PHE A 1 71 ? -11.454 -6.923 22.784 1.00 97.50 71 PHE A CA 1
ATOM 549 C C . PHE A 1 71 ? -10.957 -8.348 22.599 1.00 97.50 71 PHE A C 1
ATOM 551 O O . PHE A 1 71 ? -9.961 -8.723 23.202 1.00 97.50 71 PHE A O 1
ATOM 558 N N . THR A 1 72 ? -11.610 -9.111 21.727 1.00 95.94 72 THR A N 1
ATOM 559 C CA . THR A 1 72 ? -11.117 -10.395 21.213 1.00 95.94 72 THR A CA 1
ATOM 560 C C . THR A 1 72 ? -10.774 -10.223 19.740 1.00 95.94 72 THR A C 1
ATOM 562 O O . THR A 1 72 ? -11.632 -9.824 18.949 1.00 95.94 72 THR A O 1
ATOM 565 N N . ILE A 1 73 ? -9.523 -10.500 19.375 1.00 95.56 73 ILE A N 1
ATOM 566 C CA . ILE A 1 73 ? -9.031 -10.404 18.000 1.00 95.56 73 ILE A CA 1
ATOM 567 C C . ILE A 1 73 ? -8.771 -11.811 17.470 1.00 95.56 73 ILE A C 1
ATOM 569 O O . ILE A 1 73 ? -7.891 -12.497 17.985 1.00 95.56 73 ILE A O 1
ATOM 573 N N . ASN A 1 74 ? -9.510 -12.212 16.437 1.00 94.06 74 ASN A N 1
ATOM 574 C CA . ASN A 1 74 ? -9.306 -13.470 15.728 1.00 94.06 74 ASN A CA 1
ATOM 575 C C . ASN A 1 74 ? -8.448 -13.231 14.482 1.00 94.06 74 ASN A C 1
ATOM 577 O O . ASN A 1 74 ? -8.781 -12.380 13.644 1.00 94.06 74 ASN A O 1
ATOM 581 N N . LYS A 1 75 ? -7.357 -13.990 14.365 1.00 92.62 75 LYS A N 1
ATOM 582 C CA . LYS A 1 75 ? -6.455 -13.951 13.212 1.00 92.62 75 LYS A CA 1
ATOM 583 C C . LYS A 1 75 ? -7.068 -14.649 11.985 1.00 92.62 75 LYS A C 1
ATOM 585 O O . LYS A 1 75 ? -7.886 -15.555 12.154 1.00 92.62 75 LYS A O 1
ATOM 590 N N . PRO A 1 76 ? -6.661 -14.278 10.754 1.00 91.62 76 PRO A N 1
ATOM 591 C CA . PRO A 1 76 ? -7.171 -14.894 9.526 1.00 91.62 76 PRO A CA 1
ATOM 592 C C . PRO A 1 76 ? -6.895 -16.396 9.404 1.00 91.62 76 PRO A C 1
ATOM 594 O O . PRO A 1 76 ? -7.647 -17.105 8.744 1.00 91.62 76 PRO A O 1
ATOM 597 N N . ASP A 1 77 ? -5.814 -16.877 10.017 1.00 89.62 77 ASP A N 1
ATOM 598 C CA . ASP A 1 77 ? -5.379 -18.276 9.974 1.00 89.62 77 ASP A CA 1
ATOM 599 C C . ASP A 1 77 ? -6.070 -19.165 11.024 1.00 89.62 77 ASP A C 1
ATOM 601 O O . ASP A 1 77 ? -5.824 -20.368 11.071 1.00 89.62 77 ASP A O 1
ATOM 605 N N . GLY A 1 78 ? -6.932 -18.584 11.868 1.00 84.06 78 GLY A N 1
ATOM 606 C CA . GLY A 1 78 ? -7.600 -19.288 12.961 1.00 84.06 78 GLY A CA 1
ATOM 607 C C . GLY A 1 78 ? -6.696 -19.616 14.154 1.00 84.06 78 GLY A C 1
ATOM 608 O O . GLY A 1 78 ? -7.137 -20.346 15.042 1.00 84.06 78 GLY A O 1
ATOM 609 N N . SER A 1 79 ? -5.461 -19.099 14.189 1.00 82.69 79 SER A N 1
ATOM 610 C CA . SER A 1 79 ? -4.579 -19.198 15.358 1.00 82.69 79 SER A CA 1
ATOM 611 C C . SER A 1 79 ? -5.120 -18.400 16.553 1.00 82.69 79 SER A C 1
ATOM 613 O O . SER A 1 79 ? -6.106 -17.666 16.435 1.00 82.69 79 SER A O 1
ATOM 615 N N . ASP A 1 80 ? -4.490 -18.583 17.719 1.00 71.44 80 ASP A N 1
ATOM 616 C CA . ASP A 1 80 ? -4.975 -18.092 19.009 1.00 71.44 80 ASP A CA 1
ATOM 617 C C . ASP A 1 80 ? -5.451 -16.634 18.984 1.00 71.44 80 ASP A C 1
ATOM 619 O O . ASP A 1 80 ? -4.810 -15.724 18.447 1.00 71.44 80 ASP A O 1
ATOM 623 N N . ASN A 1 81 ? -6.593 -16.416 19.633 1.00 81.62 81 ASN A N 1
ATOM 624 C CA . ASN A 1 81 ? -7.181 -15.096 19.760 1.00 81.62 81 ASN A CA 1
ATOM 625 C C . ASN A 1 81 ? -6.451 -14.298 20.835 1.00 81.62 81 ASN A C 1
ATOM 627 O O . ASN A 1 81 ? -6.185 -14.801 21.927 1.00 81.62 81 ASN A O 1
ATOM 631 N N . PHE A 1 82 ? -6.219 -13.017 20.575 1.00 85.94 82 PHE A N 1
ATOM 632 C CA . PHE A 1 82 ? -5.681 -12.116 21.590 1.00 85.94 82 PHE A CA 1
ATOM 633 C C . PHE A 1 82 ? -6.822 -11.409 22.305 1.00 85.94 82 PHE A C 1
ATOM 635 O O . PHE A 1 82 ? -7.724 -10.871 21.657 1.00 85.94 82 PHE A O 1
ATOM 642 N N . ILE A 1 83 ? -6.750 -11.383 23.635 1.00 90.06 83 ILE A N 1
ATOM 643 C CA . ILE A 1 83 ? -7.638 -10.577 24.470 1.00 90.06 83 ILE A CA 1
ATOM 644 C C . ILE A 1 83 ? -6.911 -9.287 24.842 1.00 90.06 83 ILE A C 1
ATOM 646 O O . ILE A 1 83 ? -5.758 -9.320 25.277 1.00 90.06 83 ILE A O 1
ATOM 650 N N . LYS A 1 84 ? -7.571 -8.145 24.653 1.00 93.69 84 LYS A N 1
ATOM 651 C CA . LYS A 1 84 ? -7.024 -6.828 24.979 1.00 93.69 84 LYS A CA 1
ATOM 652 C C . LYS A 1 84 ? -8.050 -5.981 25.708 1.00 93.69 84 LYS A C 1
ATOM 654 O O . LYS A 1 84 ? -9.126 -5.729 25.179 1.00 93.69 84 LYS A O 1
ATOM 659 N N . ASP A 1 85 ? -7.671 -5.475 26.869 1.00 96.62 85 ASP A N 1
ATOM 660 C CA . ASP A 1 85 ? -8.511 -4.570 27.642 1.00 96.62 85 ASP A CA 1
ATOM 661 C C . ASP A 1 85 ? -8.151 -3.115 27.324 1.00 96.62 85 ASP A C 1
ATOM 663 O O . ASP A 1 85 ? -6.978 -2.727 27.325 1.00 96.62 85 ASP A O 1
ATOM 667 N N . VAL A 1 86 ? -9.159 -2.302 27.008 1.00 97.44 86 VAL A N 1
ATOM 668 C CA . VAL A 1 86 ? -8.992 -0.896 26.618 1.00 97.44 86 VAL A CA 1
ATOM 669 C C . VAL A 1 86 ? -10.052 -0.059 27.314 1.00 97.44 86 VAL A C 1
ATOM 671 O O . VAL A 1 86 ? -11.231 -0.397 27.290 1.00 97.44 86 VAL A O 1
ATOM 674 N N . LYS A 1 87 ? -9.636 1.055 27.918 1.00 97.50 87 LYS A N 1
ATOM 675 C CA . LYS A 1 87 ? -10.555 2.023 28.518 1.00 97.50 87 LYS A CA 1
ATOM 676 C C . LYS A 1 87 ? -10.975 3.093 27.517 1.00 97.50 87 LYS A C 1
ATOM 678 O O . LYS A 1 87 ? -10.157 3.508 26.693 1.00 97.50 87 LYS A O 1
ATOM 683 N N . THR A 1 88 ? -12.220 3.556 27.607 1.00 97.81 88 THR A N 1
ATOM 684 C CA . THR A 1 88 ? -12.638 4.770 26.903 1.00 97.81 88 THR A CA 1
ATOM 685 C C . THR A 1 88 ? -12.009 6.014 27.522 1.00 97.81 88 THR A C 1
ATOM 687 O O . THR A 1 88 ? -11.806 6.096 28.734 1.00 97.81 88 THR A O 1
ATOM 690 N N . ASP A 1 89 ? -11.699 6.995 26.681 1.00 97.38 89 ASP A N 1
ATOM 691 C CA . ASP A 1 89 ? -11.253 8.317 27.104 1.00 97.38 89 ASP A CA 1
ATOM 692 C C . ASP A 1 89 ? -12.420 9.189 27.602 1.00 97.38 89 ASP A C 1
ATOM 694 O O . ASP A 1 89 ? -13.562 8.743 27.720 1.00 97.38 89 ASP A O 1
ATOM 698 N N . THR A 1 90 ? -12.140 10.458 27.901 1.00 95.56 90 THR A N 1
ATOM 699 C CA . THR A 1 90 ? -13.137 11.418 28.400 1.00 95.56 90 THR A CA 1
ATOM 700 C C . THR A 1 90 ? -14.282 11.698 27.423 1.00 95.56 90 THR A C 1
ATOM 702 O O . THR A 1 90 ? -15.315 12.198 27.853 1.00 95.56 90 THR A O 1
ATOM 705 N N . SER A 1 91 ? -14.119 11.371 26.137 1.00 95.31 91 SER A N 1
ATOM 706 C CA . SER A 1 91 ? -15.130 11.525 25.082 1.00 95.31 91 SER A CA 1
ATOM 707 C C . SER A 1 91 ? -15.788 10.188 24.710 1.00 95.31 91 SER A C 1
ATOM 709 O O . SER A 1 91 ? -16.402 10.063 23.652 1.00 95.31 91 SER A O 1
ATOM 711 N N . GLY A 1 92 ? -15.618 9.145 25.531 1.00 96.62 92 GLY A N 1
ATOM 712 C CA . GLY A 1 92 ? -16.179 7.820 25.269 1.00 96.62 92 GLY A CA 1
ATOM 713 C C . GLY A 1 92 ? -15.523 7.071 24.103 1.00 96.62 92 GLY A C 1
ATOM 714 O O . GLY A 1 92 ? -16.089 6.086 23.619 1.00 96.62 92 GLY A O 1
ATOM 715 N N . GLN A 1 93 ? -14.350 7.511 23.634 1.00 97.94 93 GLN A N 1
ATOM 716 C CA . GLN A 1 93 ? -13.640 6.889 22.515 1.00 97.94 93 GLN A CA 1
ATOM 717 C C . GLN A 1 93 ? -12.604 5.884 23.010 1.00 97.94 93 GLN A C 1
ATOM 719 O O . GLN A 1 93 ? -11.974 6.076 24.044 1.00 97.94 93 GLN A O 1
ATOM 724 N N . PHE A 1 94 ? -12.383 4.815 22.252 1.00 97.81 94 PHE A N 1
ATOM 725 C CA . PHE A 1 94 ? -11.330 3.837 22.516 1.00 97.81 94 PHE A CA 1
ATOM 726 C C . PHE A 1 94 ? -10.336 3.800 21.360 1.00 97.81 94 PHE A C 1
ATOM 728 O O . PHE A 1 94 ? -10.691 4.002 20.193 1.00 97.81 94 PHE A O 1
ATOM 735 N N . SER A 1 95 ? -9.072 3.495 21.664 1.00 97.56 95 SER A N 1
ATOM 736 C CA . SER A 1 95 ? -8.089 3.224 20.619 1.00 97.56 95 SER A CA 1
ATOM 737 C C . SER A 1 95 ? -6.939 2.337 21.070 1.00 97.56 95 SER A C 1
ATOM 739 O O . SER A 1 95 ? -6.525 2.379 22.225 1.00 97.56 95 SER A O 1
ATOM 741 N N . PHE A 1 96 ? -6.396 1.552 20.141 1.00 96.94 96 PHE A N 1
ATOM 742 C CA . PHE A 1 96 ? -5.194 0.752 20.363 1.00 96.94 96 PHE A CA 1
ATOM 743 C C . PHE A 1 96 ? -4.499 0.397 19.046 1.00 96.94 96 PHE A C 1
ATOM 745 O O . PHE A 1 96 ? -5.126 0.361 17.993 1.00 96.94 96 PHE A O 1
ATOM 752 N N . ASN A 1 97 ? -3.203 0.095 19.106 1.00 95.50 97 ASN A N 1
ATOM 753 C CA . ASN A 1 97 ? -2.451 -0.391 17.948 1.00 95.50 97 ASN A CA 1
ATOM 754 C C . ASN A 1 97 ? -2.589 -1.915 17.802 1.00 95.50 97 ASN A C 1
ATOM 756 O O . ASN A 1 97 ? -2.511 -2.634 18.807 1.00 95.50 97 ASN A O 1
ATOM 760 N N . LEU A 1 98 ? -2.773 -2.375 16.562 1.00 94.06 98 LEU A N 1
ATOM 761 C CA . LEU A 1 98 ? -2.808 -3.779 16.150 1.00 94.06 98 LEU A CA 1
ATOM 762 C C . LEU A 1 98 ? -1.848 -3.987 14.970 1.00 94.06 98 LEU A C 1
ATOM 764 O O . LEU A 1 98 ? -1.888 -3.220 14.007 1.00 94.06 98 LEU A O 1
ATOM 768 N N . ALA A 1 99 ? -0.988 -5.003 15.060 1.00 90.94 99 ALA A N 1
ATOM 769 C CA . ALA A 1 99 ? -0.108 -5.425 13.974 1.00 90.94 99 ALA A CA 1
ATOM 770 C C . ALA A 1 99 ? -0.832 -6.448 13.089 1.00 90.94 99 ALA A C 1
ATOM 772 O O . ALA A 1 99 ? -1.336 -7.446 13.597 1.00 90.94 99 ALA A O 1
ATOM 773 N N . PHE A 1 100 ? -0.883 -6.191 11.785 1.00 89.56 100 PHE A N 1
ATOM 774 C CA . PHE A 1 100 ? -1.524 -7.055 10.797 1.00 89.56 100 PHE A CA 1
ATOM 775 C C . PHE A 1 100 ? -0.473 -7.949 10.131 1.00 89.56 100 PHE A C 1
ATOM 777 O O . PHE A 1 100 ? -0.048 -7.688 9.011 1.00 89.56 100 PHE A O 1
ATOM 784 N N . ASP A 1 101 ? -0.017 -8.981 10.843 1.00 87.00 101 ASP A N 1
ATOM 785 C CA . ASP A 1 101 ? 1.091 -9.873 10.449 1.00 87.00 101 ASP A CA 1
ATOM 786 C C . ASP A 1 101 ? 0.698 -10.997 9.470 1.00 87.00 101 ASP A C 1
ATOM 788 O O . ASP A 1 101 ? 1.563 -11.679 8.924 1.00 87.00 101 ASP A O 1
ATOM 792 N N . LEU A 1 102 ? -0.599 -11.166 9.214 1.00 87.56 102 LEU A N 1
ATOM 793 C CA . LEU A 1 102 ? -1.168 -12.186 8.339 1.00 87.56 102 LEU A CA 1
ATOM 794 C C . LEU A 1 102 ? -2.144 -11.549 7.360 1.00 87.56 102 LEU A C 1
ATOM 796 O O . LEU A 1 102 ? -2.945 -10.692 7.744 1.00 87.56 102 LEU A O 1
ATOM 800 N N . ALA A 1 103 ? -2.101 -11.991 6.105 1.00 87.31 103 ALA A N 1
ATOM 801 C CA . ALA A 1 103 ? -3.042 -11.548 5.087 1.00 87.31 103 ALA A CA 1
ATOM 802 C C . ALA A 1 103 ? -4.419 -12.187 5.320 1.00 87.31 103 ALA A C 1
ATOM 804 O O . ALA A 1 103 ? -4.520 -13.330 5.763 1.00 87.31 103 ALA A O 1
ATOM 805 N N . GLY A 1 104 ? -5.479 -11.452 4.994 1.00 89.62 104 GLY A N 1
ATOM 806 C CA . GLY A 1 104 ? -6.860 -11.907 5.113 1.00 89.62 104 GLY A CA 1
ATOM 807 C C . GLY A 1 104 ? -7.689 -11.117 6.123 1.00 89.62 104 GLY A C 1
ATOM 808 O O . GLY A 1 104 ? -7.345 -10.001 6.520 1.00 89.62 104 GLY A O 1
ATOM 809 N N . GLY A 1 105 ? -8.839 -11.685 6.484 1.00 92.88 105 GLY A N 1
ATOM 810 C CA . GLY A 1 105 ? -9.824 -11.055 7.360 1.00 92.88 105 GLY A CA 1
ATOM 811 C C . GLY A 1 105 ? -9.506 -11.256 8.838 1.00 92.88 105 GLY A C 1
ATOM 812 O O . GLY A 1 105 ? -9.537 -12.373 9.339 1.00 92.88 105 GLY A O 1
ATOM 813 N N . TRP A 1 106 ? -9.252 -10.159 9.537 1.00 94.81 106 TRP A N 1
ATOM 814 C CA . TRP A 1 106 ? -9.109 -10.083 10.983 1.00 94.81 106 TRP A CA 1
ATOM 815 C C . TRP A 1 106 ? -10.440 -9.677 11.607 1.00 94.81 106 TRP A C 1
ATOM 817 O O . TRP A 1 106 ? -10.964 -8.599 11.308 1.00 94.81 106 TRP A O 1
ATOM 827 N N . PHE A 1 107 ? -10.979 -10.504 12.498 1.00 95.00 107 PHE A N 1
ATOM 828 C CA . PHE A 1 107 ? -12.215 -10.182 13.209 1.00 95.00 107 PHE A CA 1
ATOM 829 C C . PHE A 1 107 ? -11.878 -9.547 14.552 1.00 95.00 107 PHE A C 1
ATOM 831 O O . PHE A 1 107 ? -11.196 -10.143 15.381 1.00 95.00 107 PHE A O 1
ATOM 838 N N . VAL A 1 108 ? -12.359 -8.326 14.765 1.00 96.56 108 VAL A N 1
ATOM 839 C CA . VAL A 1 108 ? -12.192 -7.586 16.014 1.00 96.56 108 VAL A CA 1
ATOM 840 C C . VAL A 1 108 ? -13.551 -7.481 16.682 1.00 96.56 108 VAL A C 1
ATOM 842 O O . VAL A 1 108 ? -14.440 -6.786 16.191 1.00 96.56 108 VAL A O 1
ATOM 845 N N . ASN A 1 109 ? -13.703 -8.168 17.808 1.00 95.88 109 ASN A N 1
ATOM 846 C CA . ASN A 1 109 ? -14.907 -8.155 18.625 1.00 95.88 109 ASN A CA 1
ATOM 847 C C . ASN A 1 109 ? -14.644 -7.324 19.875 1.00 95.88 109 ASN A C 1
ATOM 849 O O . ASN A 1 109 ? -13.679 -7.579 20.586 1.00 95.88 109 ASN A O 1
ATOM 853 N N . ALA A 1 110 ? -15.488 -6.339 20.139 1.00 97.56 110 ALA A N 1
ATOM 854 C CA . ALA A 1 110 ? -15.468 -5.523 21.340 1.00 97.56 110 ALA A CA 1
ATOM 855 C C . ALA A 1 110 ? -16.648 -5.906 22.228 1.00 97.56 110 ALA A C 1
ATOM 857 O O . ALA A 1 110 ? -17.766 -6.060 21.736 1.00 97.56 110 ALA A O 1
ATOM 858 N N . ASN A 1 111 ? -16.409 -6.005 23.528 1.00 97.31 111 ASN A N 1
ATOM 859 C CA . ASN A 1 111 ? -17.436 -6.251 24.521 1.00 97.31 111 ASN A CA 1
ATOM 860 C C . ASN A 1 111 ? -17.356 -5.205 25.633 1.00 97.31 111 ASN A C 1
ATOM 862 O O . ASN A 1 111 ? -16.315 -5.036 26.268 1.00 97.31 111 ASN A O 1
ATOM 866 N N . TYR A 1 112 ? -18.470 -4.528 25.874 1.00 96.94 112 TYR A N 1
ATOM 867 C CA . TYR A 1 112 ? -18.682 -3.671 27.027 1.00 96.94 112 TYR A CA 1
ATOM 868 C C . TYR A 1 112 ? -19.607 -4.397 28.004 1.00 96.94 112 TYR A C 1
ATOM 870 O O . TYR A 1 112 ? -20.739 -4.733 27.660 1.00 96.94 112 TYR A O 1
ATOM 878 N N . GLY A 1 113 ? -19.124 -4.635 29.225 1.00 93.19 113 GLY A N 1
ATOM 879 C CA . GLY A 1 113 ? -19.850 -5.393 30.250 1.00 93.19 113 GLY A CA 1
ATOM 880 C C . GLY A 1 113 ? -21.053 -4.674 30.868 1.00 93.19 113 GLY A C 1
ATOM 881 O O . GLY A 1 113 ? -21.746 -5.274 31.685 1.00 93.19 113 GLY A O 1
ATOM 882 N N . GLY A 1 114 ? -21.313 -3.421 30.486 1.00 92.25 114 GLY A N 1
ATOM 883 C CA . GLY A 1 114 ? -22.351 -2.600 31.102 1.00 92.25 114 GLY A CA 1
ATOM 884 C C . GLY A 1 114 ? -21.958 -2.093 32.490 1.00 92.25 114 GLY A C 1
ATOM 885 O O . GLY A 1 114 ? -20.859 -2.342 32.992 1.00 92.25 114 GLY A O 1
ATOM 886 N N . ASN A 1 115 ? -22.869 -1.354 33.113 1.00 88.69 115 ASN A N 1
ATOM 887 C CA . ASN A 1 115 ? -22.799 -0.953 34.515 1.00 88.69 115 ASN A CA 1
ATOM 888 C C . ASN A 1 115 ? -24.220 -0.714 35.062 1.00 88.69 115 ASN A C 1
ATOM 890 O O . ASN A 1 115 ? -25.198 -1.090 34.430 1.00 88.69 115 ASN A O 1
ATOM 894 N N . ALA A 1 116 ? -24.345 -0.091 36.238 1.00 87.38 116 ALA A N 1
ATOM 895 C CA . ALA A 1 116 ? -25.641 0.171 36.874 1.00 87.38 116 ALA A CA 1
ATOM 896 C C . ALA A 1 116 ? -26.573 1.124 36.091 1.00 87.38 116 ALA A C 1
ATOM 898 O O . ALA A 1 116 ? -27.729 1.268 36.470 1.00 87.38 116 ALA A O 1
ATOM 899 N N . THR A 1 117 ? -26.064 1.804 35.060 1.00 88.75 117 THR A N 1
ATOM 900 C CA . THR A 1 117 ? -26.807 2.775 34.241 1.00 88.75 117 THR A CA 1
ATOM 901 C C . THR A 1 117 ? -26.921 2.333 32.785 1.00 88.75 117 THR A C 1
ATOM 903 O O . THR A 1 117 ? -27.880 2.690 32.107 1.00 88.75 117 THR A O 1
ATOM 906 N N . TYR A 1 118 ? -25.927 1.609 32.273 1.00 90.12 118 TYR A N 1
ATOM 907 C CA . TYR A 1 118 ? -25.787 1.298 30.857 1.00 90.12 118 TYR A CA 1
ATOM 908 C C . TYR A 1 118 ? -25.796 -0.204 30.616 1.00 90.12 118 TYR A C 1
ATOM 910 O O . TYR A 1 118 ? -25.043 -0.948 31.248 1.00 90.12 118 TYR A O 1
ATOM 918 N N . LEU A 1 119 ? -26.600 -0.635 29.645 1.00 89.06 119 LEU A N 1
ATOM 919 C CA . LEU A 1 119 ? -26.685 -2.042 29.277 1.00 89.06 119 LEU A CA 1
ATOM 920 C C . LEU A 1 119 ? -25.363 -2.550 28.676 1.00 89.06 119 LEU A C 1
ATOM 922 O O . LEU A 1 119 ? -24.678 -1.804 27.964 1.00 89.06 119 LEU A O 1
ATOM 926 N N . PRO A 1 120 ? -25.014 -3.828 28.911 1.00 93.50 120 PRO A N 1
ATOM 927 C CA . PRO A 1 120 ? -23.918 -4.467 28.201 1.00 93.50 120 PRO A CA 1
ATOM 928 C C . PRO A 1 120 ? -24.191 -4.498 26.695 1.00 93.50 120 PRO A C 1
ATOM 930 O O . PRO A 1 120 ? -25.331 -4.653 26.252 1.00 93.50 120 PRO A O 1
ATOM 933 N N . VAL A 1 121 ? -23.131 -4.392 25.897 1.00 95.12 121 VAL A N 1
ATOM 934 C CA . VAL A 1 121 ? -23.216 -4.486 24.437 1.00 95.12 121 VAL A CA 1
ATOM 935 C C . VAL A 1 121 ? -21.937 -5.073 23.859 1.00 95.12 121 VAL A C 1
ATOM 937 O O . VAL A 1 121 ? -20.836 -4.829 24.355 1.00 95.12 121 VAL A O 1
ATOM 940 N N . SER A 1 122 ? -22.077 -5.799 22.755 1.00 96.06 122 SER A N 1
ATOM 941 C CA . SER A 1 122 ? -20.953 -6.225 21.929 1.00 96.06 122 SER A CA 1
ATOM 942 C C . SER A 1 122 ? -21.051 -5.611 20.532 1.00 96.06 122 SER A C 1
ATOM 944 O O . SER A 1 122 ? -22.139 -5.327 20.031 1.00 96.06 122 SER A O 1
ATOM 946 N N . GLY A 1 123 ? -19.907 -5.403 19.891 1.00 95.00 123 GLY A N 1
ATOM 947 C CA . GLY A 1 123 ? -19.822 -4.909 18.521 1.00 95.00 123 GLY A CA 1
ATOM 948 C C . GLY A 1 123 ? -18.627 -5.513 17.805 1.00 95.00 123 GLY A C 1
ATOM 949 O O . GLY A 1 123 ? -17.608 -5.799 18.428 1.00 95.00 123 GLY A O 1
ATOM 950 N N . SER A 1 124 ? -18.733 -5.675 16.490 1.00 95.81 124 SER A N 1
ATOM 951 C CA . SER A 1 124 ? -17.709 -6.354 15.695 1.00 95.81 124 SER A CA 1
ATOM 952 C C . SER A 1 124 ? -17.322 -5.543 14.466 1.00 95.81 124 SER A C 1
ATOM 954 O O . SER A 1 124 ? -18.148 -4.849 13.866 1.00 95.81 124 SER A O 1
ATOM 956 N N . ALA A 1 125 ? -16.065 -5.666 14.057 1.00 96.00 125 ALA A N 1
ATOM 957 C CA . ALA A 1 125 ? -15.564 -5.161 12.789 1.00 96.00 125 ALA A CA 1
ATOM 958 C C . ALA A 1 125 ? -14.620 -6.178 12.145 1.00 96.00 125 ALA A C 1
ATOM 960 O O . ALA A 1 125 ? -13.842 -6.841 12.827 1.00 96.00 125 ALA A O 1
ATOM 961 N N . VAL A 1 126 ? -14.679 -6.266 10.817 1.00 95.94 126 VAL A N 1
ATOM 962 C CA . VAL A 1 126 ? -13.722 -7.034 10.017 1.00 95.94 126 VAL A CA 1
ATOM 963 C C . VAL A 1 126 ? -12.719 -6.062 9.428 1.00 95.94 126 VAL A C 1
ATOM 965 O O . VAL A 1 126 ? -13.120 -5.112 8.754 1.00 95.94 126 VAL A O 1
ATOM 968 N N . TYR A 1 127 ? -11.440 -6.304 9.688 1.00 94.50 127 TYR A N 1
ATOM 969 C CA . TYR A 1 127 ? -10.331 -5.603 9.061 1.00 94.50 127 TYR A CA 1
ATOM 970 C C . TYR A 1 127 ? -9.661 -6.525 8.045 1.00 94.50 127 TYR A C 1
ATOM 972 O O . TYR A 1 127 ? -9.405 -7.683 8.345 1.00 94.50 127 TYR A O 1
ATOM 980 N N . VAL A 1 128 ? -9.368 -6.033 6.846 1.00 91.75 128 VAL A N 1
ATOM 981 C CA . VAL A 1 128 ? -8.736 -6.831 5.790 1.00 91.75 128 VAL A CA 1
ATOM 982 C C . VAL A 1 128 ? -7.279 -6.421 5.660 1.00 91.75 128 VAL A C 1
ATOM 984 O O . VAL A 1 128 ? -6.985 -5.301 5.241 1.00 91.75 128 VAL A O 1
ATOM 987 N N . ALA A 1 129 ? -6.378 -7.332 6.017 1.00 88.69 129 ALA A N 1
ATOM 988 C CA . ALA A 1 129 ? -4.960 -7.208 5.731 1.00 88.69 129 ALA A CA 1
ATOM 989 C C . ALA A 1 129 ? -4.694 -7.688 4.305 1.00 88.69 129 ALA A C 1
ATOM 991 O O . ALA A 1 129 ? -4.862 -8.868 3.994 1.00 88.69 129 ALA A O 1
ATOM 992 N N . MET A 1 130 ? -4.303 -6.776 3.429 1.00 80.44 130 MET A N 1
ATOM 993 C CA . MET A 1 130 ? -3.964 -7.091 2.046 1.00 80.44 130 MET A CA 1
ATOM 994 C C . MET A 1 130 ? -2.464 -7.341 1.950 1.00 80.44 130 MET A C 1
ATOM 996 O O . MET A 1 130 ? -1.675 -6.609 2.553 1.00 80.44 130 MET A O 1
ATOM 1000 N N . MET A 1 131 ? -2.071 -8.373 1.199 1.00 68.88 131 MET A N 1
ATOM 1001 C CA . MET A 1 131 ? -0.671 -8.553 0.822 1.00 68.88 131 MET A CA 1
ATOM 1002 C C . MET A 1 131 ? -0.162 -7.266 0.176 1.00 68.88 131 MET A C 1
ATOM 1004 O O . MET A 1 131 ? -0.826 -6.706 -0.694 1.00 68.88 131 MET A O 1
ATOM 1008 N N . ASN A 1 132 ? 1.006 -6.802 0.609 1.00 70.50 132 ASN A N 1
ATOM 1009 C CA . ASN A 1 132 ? 1.708 -5.766 -0.120 1.00 70.50 132 ASN A CA 1
ATOM 1010 C C . ASN A 1 132 ? 2.319 -6.431 -1.359 1.00 70.50 132 ASN A C 1
ATOM 1012 O O . ASN A 1 132 ? 3.229 -7.247 -1.240 1.00 70.50 132 ASN A O 1
ATOM 1016 N N . VAL A 1 133 ? 1.761 -6.149 -2.535 1.00 75.12 133 VAL A N 1
ATOM 1017 C CA . VAL A 1 133 ? 2.230 -6.717 -3.808 1.00 75.12 133 VAL A CA 1
ATOM 1018 C C . VAL A 1 133 ? 3.538 -6.078 -4.291 1.00 75.12 133 VAL A C 1
ATOM 1020 O O . VAL A 1 133 ? 4.071 -6.493 -5.317 1.00 75.12 133 VAL A O 1
ATOM 1023 N N . GLY A 1 134 ? 4.090 -5.134 -3.521 1.00 86.00 134 GLY A N 1
ATOM 1024 C CA . GLY A 1 134 ? 5.303 -4.404 -3.851 1.00 86.00 134 GLY A CA 1
ATOM 1025 C C . GLY A 1 134 ? 5.027 -3.224 -4.774 1.00 86.00 134 GLY A C 1
ATOM 1026 O O . GLY A 1 134 ? 3.881 -2.845 -5.010 1.00 86.00 134 GLY A O 1
ATOM 1027 N N . LYS A 1 135 ? 6.103 -2.645 -5.299 1.00 92.69 135 LYS A N 1
ATOM 1028 C CA . LYS A 1 135 ? 6.047 -1.582 -6.305 1.00 92.69 135 LYS A CA 1
ATOM 1029 C C . LYS A 1 135 ? 6.712 -2.018 -7.590 1.00 92.69 135 LYS A C 1
ATOM 1031 O O . LYS A 1 135 ? 7.644 -2.818 -7.555 1.00 92.69 135 LYS A O 1
ATOM 1036 N N . ALA A 1 136 ? 6.271 -1.460 -8.707 1.00 96.69 136 ALA A N 1
ATOM 1037 C CA . ALA A 1 136 ? 6.910 -1.652 -9.997 1.00 96.69 136 ALA A CA 1
ATOM 1038 C C . ALA A 1 136 ? 7.367 -0.318 -10.589 1.00 96.69 136 ALA A C 1
ATOM 1040 O O . ALA A 1 136 ? 6.625 0.660 -10.581 1.00 96.69 136 ALA A O 1
ATOM 1041 N N . ILE A 1 137 ? 8.578 -0.303 -11.137 1.00 98.31 137 ILE A N 1
ATOM 1042 C CA . ILE A 1 137 ? 9.075 0.760 -12.007 1.00 98.31 137 ILE A CA 1
ATOM 1043 C C . ILE A 1 137 ? 9.375 0.127 -13.365 1.00 98.31 137 ILE A C 1
ATOM 1045 O O . ILE A 1 137 ? 10.157 -0.819 -13.466 1.00 98.31 137 ILE A O 1
ATOM 1049 N N . ILE A 1 138 ? 8.730 0.639 -14.405 1.00 98.69 138 ILE A N 1
ATOM 1050 C CA . ILE A 1 138 ? 8.865 0.208 -15.795 1.00 98.69 138 ILE A CA 1
ATOM 1051 C C . ILE A 1 138 ? 9.526 1.357 -16.550 1.00 98.69 138 ILE A C 1
ATOM 1053 O O . ILE A 1 138 ? 9.045 2.487 -16.496 1.00 98.69 138 ILE A O 1
ATOM 1057 N N . VAL A 1 139 ? 10.616 1.083 -17.263 1.00 98.12 139 VAL A N 1
ATOM 1058 C CA . VAL A 1 139 ? 11.324 2.081 -18.070 1.00 98.12 139 VAL A CA 1
ATOM 1059 C C . VAL A 1 139 ? 11.474 1.568 -19.493 1.00 98.12 139 VAL A C 1
ATOM 1061 O O . VAL A 1 139 ? 12.218 0.619 -19.752 1.00 98.12 139 VAL A O 1
ATOM 1064 N N . LEU A 1 140 ? 10.780 2.228 -20.417 1.00 97.94 140 LEU A N 1
ATOM 1065 C CA . LEU A 1 140 ? 10.948 2.070 -21.856 1.00 97.94 140 LEU A CA 1
ATOM 1066 C C . LEU A 1 140 ? 11.917 3.135 -22.375 1.00 97.94 140 LEU A C 1
ATOM 1068 O O . LEU A 1 140 ? 11.534 4.265 -22.688 1.00 97.94 140 LEU A O 1
ATOM 1072 N N . GLY A 1 141 ? 13.187 2.764 -22.456 1.00 95.19 141 GLY A N 1
ATOM 1073 C CA . GLY A 1 141 ? 14.246 3.625 -22.952 1.00 95.19 141 GLY A CA 1
ATOM 1074 C C . GLY A 1 141 ? 14.398 3.617 -24.476 1.00 95.19 141 GLY A C 1
ATOM 1075 O O . GLY A 1 141 ? 13.713 2.896 -25.204 1.00 95.19 141 GLY A O 1
ATOM 1076 N N . GLY A 1 142 ? 15.341 4.419 -24.963 1.00 92.94 142 GLY A N 1
ATOM 1077 C CA . GLY A 1 142 ? 15.755 4.450 -26.363 1.00 92.94 142 GLY A CA 1
ATOM 1078 C C . GLY A 1 142 ? 15.254 5.669 -27.133 1.00 92.94 142 GLY A C 1
ATOM 1079 O O . GLY A 1 142 ? 14.930 6.703 -26.557 1.00 92.94 142 GLY A O 1
ATOM 1080 N N . ASN A 1 143 ? 15.239 5.556 -28.460 1.00 89.94 143 ASN A N 1
ATOM 1081 C CA . ASN A 1 143 ? 14.803 6.617 -29.364 1.00 89.94 143 ASN A CA 1
ATOM 1082 C C . ASN A 1 143 ? 13.970 6.010 -30.501 1.00 89.94 143 ASN A C 1
ATOM 1084 O O . ASN A 1 143 ? 14.492 5.238 -31.306 1.00 89.94 143 ASN A O 1
ATOM 1088 N N . SER A 1 144 ? 12.684 6.363 -30.563 1.00 89.19 144 SER A N 1
ATOM 1089 C CA . SER A 1 144 ? 11.728 5.826 -31.543 1.00 89.19 144 SER A CA 1
ATOM 1090 C C . SER A 1 144 ? 12.070 6.163 -32.996 1.00 89.19 144 SER A C 1
ATOM 1092 O O . SER A 1 144 ? 11.721 5.416 -33.906 1.00 89.19 144 SER A O 1
ATOM 1094 N N . GLN A 1 145 ? 12.789 7.264 -33.225 1.00 89.31 145 GLN A N 1
ATOM 1095 C CA . GLN A 1 145 ? 13.111 7.763 -34.562 1.00 89.31 145 GLN A CA 1
ATOM 1096 C C . GLN A 1 145 ? 14.305 7.035 -35.180 1.00 89.31 145 GLN A C 1
ATOM 1098 O O . GLN A 1 145 ? 14.421 6.962 -36.402 1.00 89.31 145 GLN A O 1
ATOM 1103 N N . THR A 1 146 ? 15.213 6.519 -34.348 1.00 89.06 146 THR A N 1
ATOM 1104 C CA . THR A 1 146 ? 16.466 5.896 -34.803 1.00 89.06 146 THR A CA 1
ATOM 1105 C C . THR A 1 146 ? 16.518 4.394 -34.559 1.00 89.06 146 THR A C 1
ATOM 1107 O O . THR A 1 146 ? 17.296 3.705 -35.218 1.00 89.06 146 THR A O 1
ATOM 1110 N N . ASN A 1 147 ? 15.695 3.863 -33.650 1.00 89.06 147 ASN A N 1
ATOM 1111 C CA . ASN A 1 147 ? 15.659 2.442 -33.337 1.00 89.06 147 ASN A CA 1
ATOM 1112 C C . ASN A 1 147 ? 14.487 1.737 -34.057 1.00 89.06 147 ASN A C 1
ATOM 1114 O O . ASN A 1 147 ? 13.341 1.856 -33.618 1.00 89.06 147 ASN A O 1
ATOM 1118 N N . PRO A 1 148 ? 14.750 0.923 -35.101 1.00 90.50 148 PRO A N 1
ATOM 1119 C CA . PRO A 1 148 ? 13.703 0.273 -35.895 1.00 90.50 148 PRO A CA 1
ATOM 1120 C C . PRO A 1 148 ? 12.899 -0.788 -35.130 1.00 90.50 148 PRO A C 1
ATOM 1122 O O . PRO A 1 148 ? 11.848 -1.207 -35.605 1.00 90.50 148 PRO A O 1
ATOM 1125 N N . ILE A 1 149 ? 13.376 -1.242 -33.965 1.00 93.06 149 ILE A N 1
ATOM 1126 C CA . ILE A 1 149 ? 12.668 -2.212 -33.114 1.00 93.06 149 ILE A CA 1
ATOM 1127 C C . ILE A 1 149 ? 12.053 -1.568 -31.864 1.00 93.06 149 ILE A C 1
ATOM 1129 O O . ILE A 1 149 ? 11.551 -2.282 -30.998 1.00 93.06 149 ILE A O 1
ATOM 1133 N N . TRP A 1 150 ? 12.058 -0.234 -31.758 1.00 95.31 150 TRP A N 1
ATOM 1134 C CA . TRP A 1 150 ? 11.520 0.476 -30.593 1.00 95.31 150 TRP A CA 1
ATOM 1135 C C . TRP A 1 150 ? 10.039 0.163 -30.348 1.00 95.31 150 TRP A C 1
ATOM 1137 O O . TRP A 1 150 ? 9.640 -0.080 -29.213 1.00 95.31 150 TRP A O 1
ATOM 1147 N N . ASP A 1 151 ? 9.241 0.042 -31.411 1.00 96.00 151 ASP A N 1
ATOM 1148 C CA . ASP A 1 151 ? 7.832 -0.353 -31.302 1.00 96.00 151 ASP A CA 1
ATOM 1149 C C . ASP A 1 151 ? 7.651 -1.732 -30.646 1.00 96.00 151 ASP A C 1
ATOM 1151 O O . ASP A 1 151 ? 6.697 -1.944 -29.897 1.00 96.00 151 ASP A O 1
ATOM 1155 N N . ALA A 1 152 ? 8.574 -2.671 -30.878 1.00 96.69 152 ALA A N 1
ATOM 1156 C CA . ALA A 1 152 ? 8.537 -3.972 -30.216 1.00 96.69 152 ALA A CA 1
ATOM 1157 C C . ALA A 1 152 ? 8.866 -3.848 -28.719 1.00 96.69 152 ALA A C 1
ATOM 1159 O O . ALA A 1 152 ? 8.276 -4.549 -27.896 1.00 96.69 152 ALA A O 1
ATOM 1160 N N . PHE A 1 153 ? 9.771 -2.943 -28.339 1.00 97.00 153 PHE A N 1
ATOM 1161 C CA . PHE A 1 153 ? 10.040 -2.642 -26.931 1.00 97.00 153 PHE A CA 1
ATOM 1162 C C . PHE A 1 153 ? 8.832 -1.998 -26.254 1.00 97.00 153 PHE A C 1
ATOM 1164 O O . PHE A 1 153 ? 8.481 -2.409 -25.148 1.00 97.00 153 PHE A O 1
ATOM 1171 N N . ARG A 1 154 ? 8.144 -1.080 -26.946 1.00 97.88 154 ARG A N 1
ATOM 1172 C CA . ARG A 1 154 ? 6.895 -0.479 -26.467 1.00 97.88 154 ARG A CA 1
ATOM 1173 C C . ARG A 1 154 ? 5.848 -1.534 -26.138 1.00 97.88 154 ARG A C 1
ATOM 1175 O O . ARG A 1 154 ? 5.360 -1.565 -25.014 1.00 97.88 154 ARG A O 1
ATOM 1182 N N . VAL A 1 155 ? 5.553 -2.428 -27.083 1.00 98.06 155 VAL A N 1
ATOM 1183 C CA . VAL A 1 155 ? 4.553 -3.492 -26.884 1.00 98.06 155 VAL A CA 1
ATOM 1184 C C . VAL A 1 155 ? 4.906 -4.376 -25.682 1.00 98.06 155 VAL A C 1
ATOM 1186 O O . VAL A 1 155 ? 4.026 -4.744 -24.905 1.00 98.06 155 VAL A O 1
ATOM 1189 N N . ASN A 1 156 ? 6.190 -4.690 -25.484 1.00 98.00 156 ASN A N 1
ATOM 1190 C CA . ASN A 1 156 ? 6.629 -5.462 -24.321 1.00 98.00 156 ASN A CA 1
ATOM 1191 C C . ASN A 1 156 ? 6.465 -4.685 -23.005 1.00 98.00 156 ASN A C 1
ATOM 1193 O O . ASN A 1 156 ? 5.977 -5.252 -22.030 1.00 98.00 156 ASN A O 1
ATOM 1197 N N . ALA A 1 157 ? 6.821 -3.399 -22.970 1.00 98.25 157 ALA A N 1
ATOM 1198 C CA . ALA A 1 157 ? 6.660 -2.565 -21.780 1.00 98.25 157 ALA A CA 1
ATOM 1199 C C . ALA A 1 157 ? 5.177 -2.393 -21.394 1.00 98.25 157 ALA A C 1
ATOM 1201 O O . ALA A 1 157 ? 4.819 -2.553 -20.228 1.00 98.25 157 ALA A O 1
ATOM 1202 N N . GLU A 1 158 ? 4.295 -2.171 -22.374 1.00 98.50 158 GLU A N 1
ATOM 1203 C CA . GLU A 1 158 ? 2.840 -2.109 -22.171 1.00 98.50 158 GLU A CA 1
ATOM 1204 C C . GLU A 1 158 ? 2.274 -3.447 -21.665 1.00 98.50 158 GLU A C 1
ATOM 1206 O O . GLU A 1 158 ? 1.428 -3.475 -20.767 1.00 98.50 158 GLU A O 1
ATOM 1211 N N . PHE A 1 159 ? 2.770 -4.574 -22.187 1.00 98.50 159 PHE A N 1
ATOM 1212 C CA . PHE A 1 159 ? 2.385 -5.902 -21.709 1.00 98.50 159 PHE A CA 1
ATOM 1213 C C . PHE A 1 159 ? 2.840 -6.159 -20.264 1.00 98.50 159 PHE A C 1
ATOM 1215 O O . PHE A 1 159 ? 2.101 -6.750 -19.470 1.00 98.50 159 PHE A O 1
ATOM 1222 N N . VAL A 1 160 ? 4.034 -5.693 -19.893 1.00 98.19 160 VAL A N 1
ATOM 1223 C CA . VAL A 1 160 ? 4.534 -5.764 -18.514 1.00 98.19 160 VAL A CA 1
ATOM 1224 C C . VAL A 1 160 ? 3.676 -4.912 -17.581 1.00 98.19 160 VAL A C 1
ATOM 1226 O O . VAL A 1 160 ? 3.265 -5.413 -16.533 1.00 98.19 160 VAL A O 1
ATOM 1229 N N . HIS A 1 161 ? 3.320 -3.687 -17.982 1.00 98.38 161 HIS A N 1
ATOM 1230 C CA . HIS A 1 161 ? 2.383 -2.843 -17.236 1.00 98.38 161 HIS A CA 1
ATOM 1231 C C . HIS A 1 161 ? 1.050 -3.569 -17.004 1.00 98.38 161 HIS A C 1
ATOM 1233 O O . HIS A 1 161 ? 0.631 -3.757 -15.862 1.00 98.38 161 HIS A O 1
ATOM 1239 N N . HIS A 1 162 ? 0.433 -4.088 -18.071 1.00 97.56 162 HIS A N 1
ATOM 1240 C CA . HIS A 1 162 ? -0.806 -4.864 -17.980 1.00 97.56 162 HIS A CA 1
ATOM 1241 C C . HIS A 1 162 ? -0.682 -6.086 -17.052 1.00 97.56 162 HIS A C 1
ATOM 1243 O O . HIS A 1 162 ? -1.605 -6.400 -16.293 1.00 97.56 162 HIS A O 1
ATOM 1249 N N . THR A 1 163 ? 0.463 -6.771 -17.084 1.00 96.62 163 THR A N 1
ATOM 1250 C CA . THR A 1 163 ? 0.733 -7.931 -16.227 1.00 96.62 163 THR A CA 1
ATOM 1251 C C . THR A 1 163 ? 0.784 -7.540 -14.751 1.00 96.62 163 THR A C 1
ATOM 1253 O O . THR A 1 163 ? 0.190 -8.237 -13.927 1.00 96.62 163 THR A O 1
ATOM 1256 N N . PHE A 1 164 ? 1.451 -6.437 -14.399 1.00 95.06 164 PHE A N 1
ATOM 1257 C CA . PHE A 1 164 ? 1.491 -5.955 -13.016 1.00 95.06 164 PHE A CA 1
ATOM 1258 C C . PHE A 1 164 ? 0.106 -5.541 -12.515 1.00 95.06 164 PHE A C 1
ATOM 1260 O O . PHE A 1 164 ? -0.296 -5.988 -11.439 1.00 95.06 164 PHE A O 1
ATOM 1267 N N . THR A 1 165 ? -0.666 -4.811 -13.326 1.00 92.19 165 THR A N 1
ATOM 1268 C CA . THR A 1 165 ? -2.050 -4.448 -12.984 1.00 92.19 165 THR A CA 1
ATOM 1269 C C . THR A 1 165 ? -2.917 -5.685 -12.749 1.00 92.19 165 THR A C 1
ATOM 1271 O O . THR A 1 165 ? -3.622 -5.788 -11.748 1.00 92.19 165 THR A O 1
ATOM 1274 N N . THR A 1 166 ? -2.818 -6.688 -13.625 1.00 88.56 166 THR A N 1
ATOM 1275 C CA . THR A 1 166 ? -3.596 -7.934 -13.507 1.00 88.56 166 THR A CA 1
ATOM 1276 C C . THR A 1 166 ? -3.193 -8.764 -12.283 1.00 88.56 166 THR A C 1
ATOM 1278 O O . THR A 1 166 ? -3.998 -9.531 -11.757 1.00 88.56 166 THR A O 1
ATOM 1281 N N . ARG A 1 167 ? -1.957 -8.606 -11.793 1.00 85.81 167 ARG A N 1
ATOM 1282 C CA . ARG A 1 167 ? -1.469 -9.246 -10.561 1.00 85.81 167 ARG A CA 1
ATOM 1283 C C . ARG A 1 167 ? -1.781 -8.461 -9.287 1.00 85.81 167 ARG A C 1
ATOM 1285 O O . ARG A 1 167 ? -1.401 -8.908 -8.208 1.00 85.81 167 ARG A O 1
ATOM 1292 N N . GLY A 1 168 ? -2.511 -7.355 -9.402 1.00 84.62 168 GLY A N 1
ATOM 1293 C CA . GLY A 1 168 ? -3.042 -6.611 -8.266 1.00 84.62 168 GLY A CA 1
ATOM 1294 C C . GLY A 1 168 ? -2.204 -5.416 -7.829 1.00 84.62 168 GLY A C 1
ATOM 1295 O O . GLY A 1 168 ? -2.509 -4.869 -6.774 1.00 84.62 168 GLY A O 1
ATOM 1296 N N . LEU A 1 169 ? -1.188 -5.004 -8.600 1.00 89.19 169 LEU A N 1
ATOM 1297 C CA . LEU A 1 169 ? -0.580 -3.687 -8.400 1.00 89.19 169 LEU A CA 1
ATOM 1298 C C . LEU A 1 169 ? -1.553 -2.626 -8.909 1.00 89.19 169 LEU A C 1
ATOM 1300 O O . LEU A 1 169 ? -2.010 -2.685 -10.052 1.00 89.19 169 LEU A O 1
ATOM 1304 N N . ASP A 1 170 ? -1.865 -1.662 -8.056 1.00 88.81 170 ASP A N 1
ATOM 1305 C CA . ASP A 1 170 ? -2.674 -0.516 -8.437 1.00 88.81 170 ASP A CA 1
ATOM 1306 C C . ASP A 1 170 ? -1.852 0.396 -9.375 1.00 88.81 170 ASP A C 1
ATOM 1308 O O . ASP A 1 170 ? -0.732 0.782 -9.024 1.00 88.81 170 ASP A O 1
ATOM 1312 N N . PRO A 1 171 ? -2.348 0.718 -10.584 1.00 91.81 171 PRO A N 1
ATOM 1313 C CA . PRO A 1 171 ? -1.569 1.467 -11.568 1.00 91.81 171 PRO A CA 1
ATOM 1314 C C . PRO A 1 171 ? -1.254 2.899 -11.119 1.00 91.81 171 PRO A C 1
ATOM 1316 O O . PRO A 1 171 ? -0.198 3.410 -11.467 1.00 91.81 171 PRO A O 1
ATOM 1319 N N . ASP A 1 172 ? -2.109 3.521 -10.304 1.00 89.19 172 ASP A N 1
ATOM 1320 C CA . ASP A 1 172 ? -1.941 4.914 -9.882 1.00 89.19 172 ASP A CA 1
ATOM 1321 C C . ASP A 1 172 ? -0.993 5.040 -8.679 1.00 89.19 172 ASP A C 1
ATOM 1323 O O . ASP A 1 172 ? -0.324 6.062 -8.486 1.00 89.19 172 ASP A O 1
ATOM 1327 N N . SER A 1 173 ? -0.953 4.011 -7.828 1.00 88.88 173 SER A N 1
ATOM 1328 C CA . SER A 1 173 ? -0.250 4.068 -6.544 1.00 88.88 173 SER A CA 1
ATOM 1329 C C . SER A 1 173 ? 0.945 3.127 -6.419 1.00 88.88 173 SER A C 1
ATOM 1331 O O . SER A 1 173 ? 1.873 3.460 -5.672 1.00 88.88 173 SER A O 1
ATOM 1333 N N . ASP A 1 174 ? 0.987 2.021 -7.165 1.00 92.06 174 ASP A N 1
ATOM 1334 C CA . ASP A 1 174 ? 2.001 0.965 -7.042 1.00 92.06 174 ASP A CA 1
ATOM 1335 C C . ASP A 1 174 ? 2.864 0.768 -8.294 1.00 92.06 174 ASP A C 1
ATOM 1337 O O . ASP A 1 174 ? 3.863 0.047 -8.227 1.00 92.06 174 ASP A O 1
ATOM 1341 N N . ILE A 1 175 ? 2.553 1.446 -9.403 1.00 97.12 175 ILE A N 1
ATOM 1342 C CA . ILE A 1 175 ? 3.334 1.395 -10.643 1.00 97.12 175 ILE A CA 1
ATOM 1343 C C . ILE A 1 175 ? 3.836 2.799 -11.006 1.00 97.12 175 ILE A C 1
ATOM 1345 O O . ILE A 1 175 ? 3.129 3.791 -10.853 1.00 97.12 175 ILE A O 1
ATOM 1349 N N . LYS A 1 176 ? 5.085 2.878 -11.470 1.00 98.38 176 LYS A N 1
ATOM 1350 C CA . LYS A 1 176 ? 5.599 4.005 -12.250 1.00 98.38 176 LYS A CA 1
ATOM 1351 C C . LYS A 1 176 ? 6.048 3.511 -13.612 1.00 98.38 176 LYS A C 1
ATOM 1353 O O . LYS A 1 176 ? 6.899 2.627 -13.683 1.00 98.38 176 LYS A O 1
ATOM 1358 N N . PHE A 1 177 ? 5.497 4.064 -14.683 1.00 98.62 177 PHE A N 1
ATOM 1359 C CA . PHE A 1 177 ? 5.845 3.701 -16.049 1.00 98.62 177 PHE A CA 1
ATOM 1360 C C . PHE A 1 177 ? 6.391 4.907 -16.810 1.00 98.62 177 PHE A C 1
ATOM 1362 O O . PHE A 1 177 ? 5.655 5.797 -17.220 1.00 98.62 177 PHE A O 1
ATOM 1369 N N . PHE A 1 178 ? 7.700 4.913 -17.043 1.00 98.50 178 PHE A N 1
ATOM 1370 C CA . PHE A 1 178 ? 8.368 5.942 -17.824 1.00 98.50 178 PHE A CA 1
ATOM 1371 C C . PHE A 1 178 ? 8.672 5.469 -19.241 1.00 98.50 178 PHE A C 1
ATOM 1373 O O . PHE A 1 178 ? 9.137 4.347 -19.452 1.00 98.50 178 PHE A O 1
ATOM 1380 N N . SER A 1 179 ? 8.465 6.351 -20.216 1.00 98.06 179 SER A N 1
ATOM 1381 C CA . SER A 1 179 ? 8.756 6.076 -21.623 1.00 98.06 179 SER A CA 1
ATOM 1382 C C . SER A 1 179 ? 9.566 7.197 -22.254 1.00 98.06 179 SER A C 1
ATOM 1384 O O . SER A 1 179 ? 9.350 8.369 -21.974 1.00 98.06 179 SER A O 1
ATOM 1386 N N . SER A 1 180 ? 10.489 6.853 -23.145 1.00 96.62 180 SER A N 1
ATOM 1387 C CA . SER A 1 180 ? 11.158 7.817 -24.028 1.00 96.62 180 SER A CA 1
ATOM 1388 C C . SER A 1 180 ? 10.167 8.562 -24.941 1.00 96.62 180 SER A C 1
ATOM 1390 O O . SER A 1 180 ? 10.440 9.690 -25.338 1.00 96.62 180 SER A O 1
ATOM 1392 N N . GLU A 1 181 ? 8.994 7.976 -25.214 1.00 96.31 181 GLU A N 1
ATOM 1393 C CA . GLU A 1 181 ? 7.901 8.564 -26.002 1.00 96.31 181 GLU A CA 1
ATOM 1394 C C . GLU A 1 181 ? 6.545 8.317 -25.306 1.00 96.31 181 GLU A C 1
ATOM 1396 O O . GLU A 1 181 ? 5.760 7.457 -25.732 1.00 96.31 181 GLU A O 1
ATOM 1401 N N . PRO A 1 182 ? 6.230 9.042 -24.217 1.00 96.50 182 PRO A N 1
ATOM 1402 C CA . PRO A 1 182 ? 5.036 8.777 -23.413 1.00 96.50 182 PRO A CA 1
ATOM 1403 C C . PRO A 1 182 ? 3.742 9.006 -24.203 1.00 96.50 182 PRO A C 1
ATOM 1405 O O . PRO A 1 182 ? 2.803 8.229 -24.088 1.00 96.50 182 PRO A O 1
ATOM 1408 N N . ASN A 1 183 ? 3.722 9.978 -25.121 1.00 96.00 183 ASN A N 1
ATOM 1409 C CA . ASN A 1 183 ? 2.569 10.227 -25.999 1.00 96.00 183 ASN A CA 1
ATOM 1410 C C . ASN A 1 183 ? 2.269 9.072 -26.972 1.00 96.00 183 ASN A C 1
ATOM 1412 O O . ASN A 1 183 ? 1.188 9.027 -27.554 1.00 96.00 183 ASN A O 1
ATOM 1416 N N . GLN A 1 184 ? 3.229 8.169 -27.179 1.00 95.88 184 GLN A N 1
ATOM 1417 C CA . GLN A 1 184 ? 3.088 6.998 -28.042 1.00 95.88 184 GLN A CA 1
ATOM 1418 C C . GLN A 1 184 ? 2.999 5.695 -27.243 1.00 95.88 184 GLN A C 1
ATOM 1420 O O . GLN A 1 184 ? 2.950 4.641 -27.864 1.00 95.88 184 GLN A O 1
ATOM 1425 N N . THR A 1 185 ? 3.009 5.750 -25.905 1.00 97.69 185 THR A N 1
ATOM 1426 C CA . THR A 1 185 ? 3.086 4.582 -25.016 1.00 97.69 185 THR A CA 1
ATOM 1427 C C . THR A 1 185 ? 1.889 4.565 -24.075 1.00 97.69 185 THR A C 1
ATOM 1429 O O . THR A 1 185 ? 1.715 5.467 -23.258 1.00 97.69 185 THR A O 1
ATOM 1432 N N . ALA A 1 186 ? 1.049 3.539 -24.170 1.00 97.56 186 ALA A N 1
ATOM 1433 C CA . ALA A 1 186 ? -0.151 3.446 -23.352 1.00 97.56 186 ALA A CA 1
ATOM 1434 C C . ALA A 1 186 ? 0.194 3.313 -21.859 1.00 97.56 186 ALA A C 1
ATOM 1436 O O . ALA A 1 186 ? 0.971 2.444 -21.466 1.00 97.56 186 ALA A O 1
ATOM 1437 N N . ASN A 1 187 ? -0.462 4.126 -21.024 1.00 96.75 187 ASN A N 1
ATOM 1438 C CA . ASN A 1 187 ? -0.282 4.172 -19.565 1.00 96.75 187 ASN A CA 1
ATOM 1439 C C . ASN A 1 187 ? 1.120 4.608 -19.100 1.00 96.75 187 ASN A C 1
ATOM 1441 O O . ASN A 1 187 ? 1.468 4.374 -17.948 1.00 96.75 187 ASN A O 1
ATOM 1445 N N . ALA A 1 188 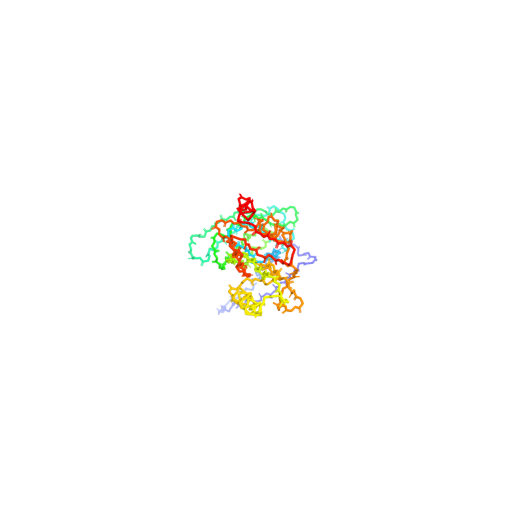? 1.928 5.225 -19.968 1.00 97.50 188 ALA A N 1
ATOM 1446 C CA . ALA A 1 188 ? 3.143 5.887 -19.511 1.00 97.50 188 ALA A CA 1
ATOM 1447 C C . ALA A 1 188 ? 2.774 7.131 -18.688 1.00 97.50 188 ALA A C 1
ATOM 1449 O O . ALA A 1 188 ? 2.025 7.990 -19.155 1.00 97.50 188 ALA A O 1
ATOM 1450 N N . ASP A 1 189 ? 3.320 7.221 -17.479 1.00 97.81 189 ASP A N 1
ATOM 1451 C CA . ASP A 1 189 ? 3.120 8.335 -16.556 1.00 97.81 189 ASP A CA 1
ATOM 1452 C C . ASP A 1 189 ? 3.856 9.592 -17.017 1.00 97.81 189 ASP A C 1
ATOM 1454 O O . ASP A 1 189 ? 3.338 10.701 -16.898 1.00 97.81 189 ASP A O 1
ATOM 1458 N N . ASP A 1 190 ? 5.093 9.424 -17.493 1.00 97.50 190 ASP A N 1
ATOM 1459 C CA . ASP A 1 190 ? 5.975 10.535 -17.843 1.00 97.50 190 ASP A CA 1
ATOM 1460 C C . ASP A 1 190 ? 7.140 10.088 -18.747 1.00 97.50 190 ASP A C 1
ATOM 1462 O O . ASP A 1 190 ? 7.317 8.906 -19.069 1.00 97.50 190 ASP A O 1
ATOM 1466 N N . PHE A 1 191 ? 7.965 11.053 -19.143 1.00 97.50 191 PHE A N 1
ATOM 1467 C CA . PHE A 1 191 ? 9.209 10.832 -19.856 1.00 97.50 191 PHE A CA 1
ATOM 1468 C C . PHE A 1 191 ? 10.211 10.016 -19.031 1.00 97.50 191 PHE A C 1
ATOM 1470 O O . PHE A 1 191 ? 10.453 10.274 -17.848 1.00 97.50 191 PHE A O 1
ATOM 1477 N N . ALA A 1 192 ? 10.873 9.071 -19.696 1.00 96.88 192 ALA A N 1
ATOM 1478 C CA . ALA A 1 192 ? 12.046 8.390 -19.173 1.00 96.88 192 ALA A CA 1
ATOM 1479 C C . ALA A 1 192 ? 13.221 9.374 -19.114 1.00 96.88 192 ALA A C 1
ATOM 1481 O O . ALA A 1 192 ? 13.750 9.806 -20.140 1.00 96.88 192 ALA A O 1
ATOM 1482 N N . THR A 1 193 ? 13.624 9.740 -17.897 1.00 96.75 193 THR A N 1
ATOM 1483 C CA . THR A 1 193 ? 14.794 10.579 -17.603 1.00 96.75 193 THR A CA 1
ATOM 1484 C C . THR A 1 193 ? 15.543 10.004 -16.399 1.00 96.75 193 THR A C 1
ATOM 1486 O O . THR A 1 193 ? 14.961 9.259 -15.609 1.00 96.75 193 THR A O 1
ATOM 1489 N N . LEU A 1 194 ? 16.830 10.344 -16.245 1.00 96.62 194 LEU A N 1
ATOM 1490 C CA . LEU A 1 194 ? 17.603 9.939 -15.060 1.00 96.62 194 LEU A CA 1
ATOM 1491 C C . LEU A 1 194 ? 16.963 10.470 -13.770 1.00 96.62 194 LEU A C 1
ATOM 1493 O O . LEU A 1 194 ? 16.844 9.723 -12.810 1.00 96.62 194 LEU A O 1
ATOM 1497 N N . VAL A 1 195 ? 16.485 11.720 -13.791 1.00 96.81 195 VAL A N 1
ATOM 1498 C CA . VAL A 1 195 ? 15.843 12.375 -12.641 1.00 96.81 195 VAL A CA 1
ATOM 1499 C C . VAL A 1 195 ? 14.569 11.639 -12.232 1.00 96.81 195 VAL A C 1
ATOM 1501 O O . VAL A 1 195 ? 14.432 11.256 -11.076 1.00 96.81 195 VAL A O 1
ATOM 1504 N N . ASN A 1 196 ? 13.666 11.368 -13.180 1.00 97.19 196 ASN A N 1
ATOM 1505 C CA . ASN A 1 196 ? 12.408 10.682 -12.877 1.00 97.19 196 ASN A CA 1
ATOM 1506 C C . ASN A 1 196 ? 12.647 9.264 -12.337 1.00 97.19 196 ASN A C 1
ATOM 1508 O O . ASN A 1 196 ? 11.941 8.820 -11.432 1.00 97.19 196 ASN A O 1
ATOM 1512 N N . LEU A 1 197 ? 13.648 8.553 -12.868 1.00 97.25 197 LEU A N 1
ATOM 1513 C CA . LEU A 1 197 ? 14.000 7.216 -12.392 1.00 97.25 197 LEU A CA 1
ATOM 1514 C C . LEU A 1 197 ? 14.634 7.248 -10.991 1.00 97.25 197 LEU A C 1
ATOM 1516 O O . LEU A 1 197 ? 14.241 6.458 -10.133 1.00 97.25 197 LEU A O 1
ATOM 1520 N N . GLU A 1 198 ? 15.561 8.174 -10.743 1.00 97.00 198 GLU A N 1
ATOM 1521 C CA . GLU A 1 198 ? 16.190 8.371 -9.433 1.00 97.00 198 GLU A CA 1
ATOM 1522 C C . GLU A 1 198 ? 15.151 8.716 -8.361 1.00 97.00 198 GLU A C 1
ATOM 1524 O O . GLU A 1 198 ? 15.113 8.081 -7.306 1.00 97.00 198 GLU A O 1
ATOM 1529 N N . GLU A 1 199 ? 14.258 9.669 -8.637 1.00 96.81 199 GLU A N 1
ATOM 1530 C CA . GLU A 1 199 ? 13.185 10.043 -7.713 1.00 96.81 199 GLU A CA 1
ATOM 1531 C C . GLU A 1 199 ? 12.210 8.881 -7.479 1.00 96.81 199 GLU A C 1
ATOM 1533 O O . GLU A 1 199 ? 11.780 8.640 -6.343 1.00 96.81 199 GLU A O 1
ATOM 1538 N N . ALA A 1 200 ? 11.886 8.113 -8.525 1.00 97.19 200 ALA A N 1
ATOM 1539 C CA . ALA A 1 200 ? 11.024 6.948 -8.390 1.00 97.19 200 ALA A CA 1
ATOM 1540 C C . ALA A 1 200 ? 11.633 5.894 -7.453 1.00 97.19 200 ALA A C 1
ATOM 1542 O O . ALA A 1 200 ? 10.933 5.373 -6.585 1.00 97.19 200 ALA A O 1
ATOM 1543 N N . ILE A 1 201 ? 12.932 5.614 -7.576 1.00 95.44 201 ILE A N 1
ATOM 1544 C CA . ILE A 1 201 ? 13.639 4.653 -6.719 1.00 95.44 201 ILE A CA 1
ATOM 1545 C C . ILE A 1 201 ? 13.815 5.227 -5.303 1.00 95.44 201 ILE A C 1
ATOM 1547 O O . ILE A 1 201 ? 13.314 4.664 -4.326 1.00 95.44 201 ILE A O 1
ATOM 1551 N N . GLY A 1 202 ? 14.489 6.371 -5.186 1.00 94.19 202 GLY A N 1
ATOM 1552 C CA . GLY A 1 202 ? 14.975 6.909 -3.917 1.00 94.19 202 GLY A CA 1
ATOM 1553 C C . GLY A 1 202 ? 13.918 7.597 -3.052 1.00 94.19 202 GLY A C 1
ATOM 1554 O O . GLY A 1 202 ? 14.101 7.685 -1.836 1.00 94.19 202 GLY A O 1
ATOM 1555 N N . ILE A 1 203 ? 12.814 8.071 -3.642 1.00 93.12 203 ILE A N 1
ATOM 1556 C CA . ILE A 1 203 ? 11.792 8.860 -2.935 1.00 93.12 203 ILE A CA 1
ATOM 1557 C C . ILE A 1 203 ? 10.426 8.176 -2.968 1.00 93.12 203 ILE A C 1
ATOM 1559 O O . ILE A 1 203 ? 9.805 8.012 -1.918 1.00 93.12 203 ILE A O 1
ATOM 1563 N N . TRP A 1 204 ? 9.934 7.780 -4.143 1.00 94.81 204 TRP A N 1
ATOM 1564 C CA . TRP A 1 204 ? 8.586 7.209 -4.262 1.00 94.81 204 TRP A CA 1
ATOM 1565 C C . TRP A 1 204 ? 8.517 5.755 -3.781 1.00 94.81 204 TRP A C 1
ATOM 1567 O O . TRP A 1 204 ? 7.598 5.395 -3.036 1.00 94.81 204 TRP A O 1
ATOM 1577 N N . ALA A 1 205 ? 9.476 4.916 -4.183 1.00 92.56 205 ALA A N 1
ATOM 1578 C CA . ALA A 1 205 ? 9.473 3.500 -3.837 1.00 92.56 205 ALA A CA 1
ATOM 1579 C C . ALA A 1 205 ? 9.960 3.251 -2.407 1.00 92.56 205 ALA A C 1
ATOM 1581 O O . ALA A 1 205 ? 9.296 2.541 -1.645 1.00 92.56 205 ALA A O 1
ATOM 1582 N N . LYS A 1 206 ? 11.075 3.889 -2.029 1.00 88.38 206 LYS A N 1
ATOM 1583 C CA . LYS A 1 206 ? 11.793 3.693 -0.760 1.00 88.38 206 LYS A CA 1
ATOM 1584 C C . LYS A 1 206 ? 10.919 3.601 0.503 1.00 88.38 206 LYS A C 1
ATOM 1586 O O . LYS A 1 206 ? 11.119 2.662 1.269 1.00 88.38 206 LYS A O 1
ATOM 1591 N N . PRO A 1 207 ? 9.923 4.479 0.754 1.00 84.19 207 PRO A N 1
ATOM 1592 C CA . PRO A 1 207 ? 9.115 4.416 1.977 1.00 84.19 207 PRO A CA 1
ATOM 1593 C C . PRO A 1 207 ? 8.293 3.130 2.120 1.00 84.19 207 PRO A C 1
ATOM 1595 O O . PRO A 1 207 ? 7.718 2.884 3.178 1.00 84.19 207 PRO A O 1
ATOM 1598 N N . GLN A 1 208 ? 8.167 2.355 1.042 1.00 76.56 208 GLN A N 1
ATOM 1599 C CA . GLN A 1 208 ? 7.328 1.167 0.976 1.00 76.56 208 GLN A CA 1
ATOM 1600 C C . GLN A 1 208 ? 8.130 -0.110 0.721 1.00 76.56 208 GLN A C 1
ATOM 1602 O O . GLN A 1 208 ? 7.509 -1.167 0.645 1.00 76.56 208 GLN A O 1
ATOM 1607 N N . LEU A 1 209 ? 9.461 -0.046 0.603 1.00 81.62 209 LEU A N 1
ATOM 1608 C CA . LEU A 1 209 ? 10.296 -1.239 0.456 1.00 81.62 209 LEU A CA 1
ATOM 1609 C C . LEU A 1 209 ? 10.590 -1.873 1.819 1.00 81.62 209 LEU A C 1
ATOM 1611 O O . LEU A 1 209 ? 10.666 -1.199 2.847 1.00 81.62 209 LEU A O 1
ATOM 1615 N N . GLY A 1 210 ? 10.710 -3.198 1.840 1.00 68.06 210 GLY A N 1
ATOM 1616 C CA . GLY A 1 210 ? 11.032 -3.957 3.045 1.00 68.06 210 GLY A CA 1
ATOM 1617 C C . GLY A 1 210 ? 10.968 -5.463 2.809 1.00 68.06 210 GLY A C 1
ATOM 1618 O O . GLY A 1 210 ? 10.670 -5.921 1.709 1.00 68.06 210 GLY A O 1
ATOM 1619 N N . SER A 1 211 ? 11.185 -6.257 3.860 1.00 64.69 211 SER A N 1
ATOM 1620 C CA . SER A 1 211 ? 11.258 -7.729 3.777 1.00 64.69 211 SER A CA 1
ATOM 1621 C C . SER A 1 211 ? 10.007 -8.417 3.210 1.00 64.69 211 SER A C 1
ATOM 1623 O O . SER A 1 211 ? 10.074 -9.582 2.828 1.00 64.69 211 SER A O 1
ATOM 1625 N N . GLN A 1 212 ? 8.872 -7.714 3.149 1.00 66.31 212 GLN A N 1
ATOM 1626 C CA . GLN A 1 212 ? 7.599 -8.208 2.613 1.00 66.31 212 GLN A CA 1
ATOM 1627 C C . GLN A 1 212 ? 7.030 -7.329 1.484 1.00 66.31 212 GLN A C 1
ATOM 1629 O O . GLN A 1 212 ? 5.860 -7.465 1.141 1.00 66.31 212 GLN A O 1
ATOM 1634 N N . SER A 1 213 ? 7.826 -6.410 0.929 1.00 77.94 213 SER A N 1
ATOM 1635 C CA . SER A 1 213 ? 7.398 -5.480 -0.120 1.00 77.94 213 SER A CA 1
ATOM 1636 C C . SER A 1 213 ? 8.532 -5.268 -1.127 1.00 77.94 213 SER A C 1
ATOM 1638 O O . SER A 1 213 ? 9.409 -4.429 -0.894 1.00 77.94 213 SER A O 1
ATOM 1640 N N . PRO A 1 214 ? 8.576 -6.071 -2.205 1.00 87.56 214 PRO A N 1
ATOM 1641 C CA . PRO A 1 214 ? 9.643 -5.994 -3.193 1.00 87.56 214 PRO A CA 1
ATOM 1642 C C . PRO A 1 214 ? 9.495 -4.774 -4.112 1.00 87.56 214 PRO A C 1
ATOM 1644 O O . PRO A 1 214 ? 8.391 -4.276 -4.342 1.00 87.56 214 PRO A O 1
ATOM 1647 N N . LEU A 1 215 ? 10.616 -4.348 -4.695 1.00 92.06 215 LEU A N 1
ATOM 1648 C CA . LEU A 1 215 ? 10.640 -3.491 -5.878 1.00 92.06 215 LEU A CA 1
ATOM 1649 C C . LEU A 1 215 ? 10.869 -4.357 -7.119 1.00 92.06 215 LEU A C 1
ATOM 1651 O O . LEU A 1 215 ? 11.864 -5.074 -7.207 1.00 92.06 215 LEU A O 1
ATOM 1655 N N . PHE A 1 216 ? 9.975 -4.259 -8.095 1.00 94.75 216 PHE A N 1
ATOM 1656 C CA . PHE A 1 216 ? 10.185 -4.781 -9.437 1.00 94.75 216 PHE A CA 1
ATOM 1657 C C . PHE A 1 216 ? 10.707 -3.660 -10.327 1.00 94.75 216 PHE A C 1
ATOM 1659 O O . PHE A 1 216 ? 10.011 -2.675 -10.557 1.00 94.75 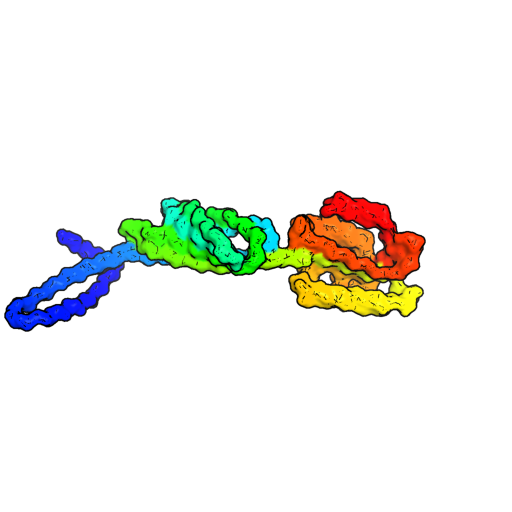216 PHE A O 1
ATOM 1666 N N . LEU A 1 217 ? 11.918 -3.818 -10.849 1.00 96.50 217 LEU A N 1
ATOM 1667 C CA . LEU A 1 217 ? 12.485 -2.897 -11.825 1.00 96.50 217 LEU A CA 1
ATOM 1668 C C . LEU A 1 217 ? 12.540 -3.593 -13.188 1.00 96.50 217 LEU A C 1
ATOM 1670 O O . LEU A 1 217 ? 13.239 -4.592 -13.351 1.00 96.50 217 LEU A O 1
ATOM 1674 N N . TYR A 1 218 ? 11.786 -3.079 -14.158 1.00 97.69 218 TYR A N 1
ATOM 1675 C CA . TYR A 1 218 ? 11.797 -3.554 -15.539 1.00 97.69 218 TYR A CA 1
ATOM 1676 C C . TYR A 1 218 ? 12.367 -2.470 -16.450 1.00 97.69 218 TYR A C 1
ATOM 1678 O O . TYR A 1 218 ? 11.748 -1.426 -16.645 1.00 97.69 218 TYR A O 1
ATOM 1686 N N . LEU A 1 219 ? 13.543 -2.730 -17.016 1.00 96.50 219 LEU A N 1
ATOM 1687 C CA . LEU A 1 219 ? 14.241 -1.822 -17.921 1.00 96.50 219 LEU A CA 1
ATOM 1688 C C . LEU A 1 219 ? 14.312 -2.460 -19.311 1.00 96.50 219 LEU A C 1
ATOM 1690 O O . LEU A 1 219 ? 14.829 -3.568 -19.453 1.00 96.50 219 LEU A O 1
ATOM 1694 N N . ILE A 1 220 ? 13.824 -1.765 -20.340 1.00 95.94 220 ILE A N 1
ATOM 1695 C CA . ILE A 1 220 ? 13.948 -2.200 -21.736 1.00 95.94 220 ILE A CA 1
ATOM 1696 C C . ILE A 1 220 ? 14.404 -1.043 -22.625 1.00 95.94 220 ILE A C 1
ATOM 1698 O O . ILE A 1 220 ? 13.832 0.042 -22.594 1.00 95.94 220 ILE A O 1
ATOM 1702 N N . SER A 1 221 ? 15.460 -1.264 -23.407 1.00 93.75 221 SER A N 1
ATOM 1703 C CA . SER A 1 221 ? 16.008 -0.291 -24.357 1.00 93.75 221 SER A CA 1
ATOM 1704 C C . SER A 1 221 ? 16.886 -0.994 -25.400 1.00 93.75 221 SER A C 1
ATOM 1706 O O . SER A 1 221 ? 17.096 -2.207 -25.338 1.00 93.75 221 SER A O 1
ATOM 1708 N N . ALA A 1 222 ? 17.397 -0.235 -26.371 1.00 86.88 222 ALA A N 1
ATOM 1709 C CA . ALA A 1 222 ? 18.424 -0.712 -27.288 1.00 86.88 222 ALA A CA 1
ATOM 1710 C C . ALA A 1 222 ? 19.718 -1.034 -26.523 1.00 86.88 222 ALA A C 1
ATOM 1712 O O . ALA A 1 222 ? 20.090 -0.326 -25.590 1.00 86.88 222 ALA A O 1
ATOM 1713 N N . ASN A 1 223 ? 20.403 -2.100 -26.939 1.00 75.06 223 ASN A N 1
ATOM 1714 C CA . ASN A 1 223 ? 21.657 -2.520 -26.323 1.00 75.06 223 ASN A CA 1
ATOM 1715 C C . ASN A 1 223 ? 22.799 -1.578 -26.737 1.00 75.06 223 ASN A C 1
ATOM 1717 O O . ASN A 1 223 ? 23.064 -1.451 -27.935 1.00 75.06 223 ASN A O 1
ATOM 1721 N N . LEU A 1 224 ? 23.468 -0.957 -25.762 1.00 77.38 224 LEU A N 1
ATOM 1722 C CA . LEU A 1 224 ? 24.663 -0.135 -25.973 1.00 77.38 224 LEU A CA 1
ATOM 1723 C C . LEU A 1 224 ? 25.927 -0.685 -25.290 1.00 77.38 224 LEU A C 1
ATOM 1725 O O . LEU A 1 224 ? 26.935 -0.000 -25.368 1.00 77.38 224 LEU A O 1
ATOM 1729 N N . ASP A 1 225 ? 25.862 -1.865 -24.649 1.00 78.69 225 ASP A N 1
ATOM 1730 C CA . ASP A 1 225 ? 26.921 -2.556 -23.878 1.00 78.69 225 ASP A CA 1
ATOM 1731 C C . ASP A 1 225 ? 28.091 -1.669 -23.369 1.00 78.69 225 ASP A C 1
ATOM 1733 O O . ASP A 1 225 ? 28.984 -1.334 -24.155 1.00 78.69 225 ASP A O 1
ATOM 1737 N N . PRO A 1 226 ? 28.154 -1.305 -22.069 1.00 81.31 226 PRO A N 1
ATOM 1738 C CA . PRO A 1 226 ? 27.355 -1.803 -20.934 1.00 81.31 226 PRO A CA 1
ATOM 1739 C C . PRO A 1 226 ? 26.133 -0.928 -20.595 1.00 81.31 226 PRO A C 1
ATOM 1741 O O . PRO A 1 226 ? 25.449 -1.157 -19.598 1.00 81.31 226 PRO A O 1
ATOM 1744 N N . ASP A 1 227 ? 25.894 0.104 -21.396 1.00 88.12 227 ASP A N 1
ATOM 1745 C CA . ASP A 1 227 ? 25.041 1.230 -21.043 1.00 88.12 227 ASP A CA 1
ATOM 1746 C C . ASP A 1 227 ? 23.563 1.014 -21.393 1.00 88.12 227 ASP A C 1
ATOM 1748 O O . ASP A 1 227 ? 23.210 0.389 -22.398 1.00 88.12 227 ASP A O 1
ATOM 1752 N N . PHE A 1 228 ? 22.675 1.598 -20.583 1.00 92.75 228 PHE A N 1
ATOM 1753 C CA . PHE A 1 228 ? 21.242 1.630 -20.858 1.00 92.75 228 PHE A CA 1
ATOM 1754 C C . PHE A 1 228 ? 20.831 3.002 -21.399 1.00 92.75 228 PHE A C 1
ATOM 1756 O O . PHE A 1 228 ? 20.900 4.016 -20.702 1.00 92.75 228 PHE A O 1
ATOM 1763 N N . LEU A 1 229 ? 20.360 3.047 -22.648 1.00 93.81 229 LEU A N 1
ATOM 1764 C CA . LEU A 1 229 ? 19.864 4.283 -23.253 1.00 93.81 229 LEU A CA 1
ATOM 1765 C C . LEU A 1 229 ? 18.492 4.641 -22.670 1.00 93.81 229 LEU A C 1
ATOM 1767 O O . LEU A 1 229 ? 17.496 4.018 -23.036 1.00 93.81 229 LEU A O 1
ATOM 1771 N N . ILE A 1 230 ? 18.412 5.643 -21.793 1.00 93.12 230 ILE A N 1
ATOM 1772 C CA . ILE A 1 230 ? 17.134 6.104 -21.227 1.00 93.12 230 ILE A CA 1
ATOM 1773 C C . ILE A 1 230 ? 16.332 6.887 -22.270 1.00 93.12 230 ILE A C 1
ATOM 1775 O O . ILE A 1 230 ? 15.141 6.652 -22.441 1.00 93.12 230 ILE A O 1
ATOM 1779 N N . ASN A 1 231 ? 16.981 7.807 -22.976 1.00 88.69 231 ASN A N 1
ATOM 1780 C CA . ASN A 1 231 ? 16.388 8.623 -24.036 1.00 88.69 231 ASN A CA 1
ATOM 1781 C C . ASN A 1 231 ? 17.501 9.107 -24.986 1.00 88.69 231 ASN A C 1
ATOM 1783 O O . ASN A 1 231 ? 18.639 8.663 -24.883 1.00 88.69 231 ASN A O 1
ATOM 1787 N N . ASP A 1 232 ? 17.208 10.031 -25.900 1.00 84.06 232 ASP A N 1
ATOM 1788 C CA . ASP A 1 232 ? 18.170 10.575 -26.870 1.00 84.06 232 ASP A CA 1
ATOM 1789 C C . ASP A 1 232 ? 19.352 11.360 -26.258 1.00 84.06 232 ASP A C 1
ATOM 1791 O O . ASP A 1 232 ? 20.324 11.646 -26.959 1.00 84.06 232 ASP A O 1
ATOM 1795 N N . LYS A 1 233 ? 19.286 11.711 -24.969 1.00 82.88 233 LYS A N 1
ATOM 1796 C CA . LYS A 1 233 ? 20.248 12.577 -24.264 1.00 82.88 233 LYS A CA 1
ATOM 1797 C C . LYS A 1 233 ? 20.887 11.931 -23.042 1.00 82.88 233 LYS A C 1
ATOM 1799 O O . LYS A 1 233 ? 21.898 12.434 -22.553 1.00 82.88 233 LYS A O 1
ATOM 1804 N N . ASN A 1 234 ? 20.284 10.879 -22.499 1.00 89.19 234 ASN A N 1
ATOM 1805 C CA . ASN A 1 234 ? 20.649 10.328 -21.205 1.00 89.19 234 ASN A CA 1
ATOM 1806 C C . ASN A 1 234 ? 20.943 8.834 -21.286 1.00 89.19 234 ASN A C 1
ATOM 1808 O O . ASN A 1 234 ? 20.188 8.050 -21.863 1.00 89.19 234 ASN A O 1
ATOM 1812 N N . ILE A 1 235 ? 22.029 8.463 -20.619 1.00 92.75 235 ILE A N 1
ATOM 1813 C CA . ILE A 1 235 ? 22.496 7.097 -20.454 1.00 92.75 235 ILE A CA 1
ATOM 1814 C C . ILE A 1 235 ? 22.495 6.782 -18.961 1.00 92.75 235 ILE A C 1
ATOM 1816 O O . ILE A 1 235 ? 22.957 7.591 -18.156 1.00 92.75 235 ILE A O 1
ATOM 1820 N N . LEU A 1 236 ? 21.969 5.615 -18.609 1.00 94.50 236 LEU A N 1
ATOM 1821 C CA . LEU A 1 236 ? 22.096 5.021 -17.289 1.00 94.50 236 LEU A CA 1
ATOM 1822 C C . LEU A 1 236 ? 23.242 4.013 -17.322 1.00 94.50 236 LEU A C 1
ATOM 1824 O O . LEU A 1 236 ? 23.174 3.017 -18.043 1.00 94.50 236 LEU A O 1
ATOM 1828 N N . THR A 1 237 ? 24.281 4.285 -16.540 1.00 94.88 237 THR A N 1
ATOM 1829 C CA . THR A 1 237 ? 25.402 3.364 -16.357 1.00 94.88 237 THR A CA 1
ATOM 1830 C C . THR A 1 237 ? 25.094 2.371 -15.230 1.00 94.88 237 THR A C 1
ATOM 1832 O O . THR A 1 237 ? 24.307 2.694 -14.331 1.00 94.88 237 THR A O 1
ATOM 1835 N N . PRO A 1 238 ? 25.729 1.184 -15.225 1.00 94.12 238 PRO A N 1
ATOM 1836 C CA . PRO A 1 238 ? 25.605 0.235 -14.120 1.00 94.12 238 PRO A CA 1
ATOM 1837 C C . PRO A 1 238 ? 25.969 0.843 -12.760 1.00 94.12 238 PRO A C 1
ATOM 1839 O O . PRO A 1 238 ? 25.190 0.710 -11.825 1.00 94.12 238 PRO A O 1
ATOM 1842 N N . ASP A 1 239 ? 27.083 1.580 -12.671 1.00 95.44 239 ASP A N 1
ATOM 1843 C CA . ASP A 1 239 ? 27.546 2.209 -11.422 1.00 95.44 239 ASP A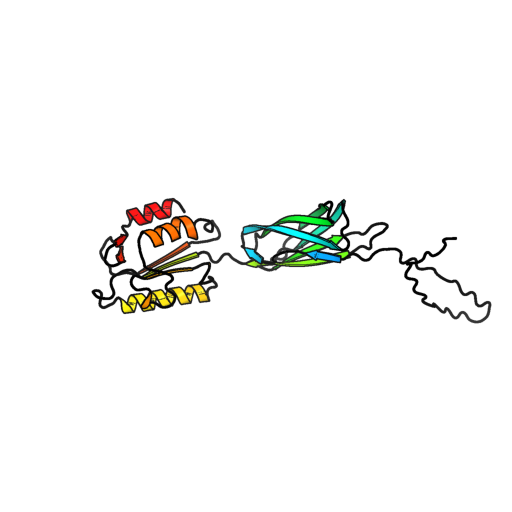 CA 1
ATOM 1844 C C . ASP A 1 239 ? 26.541 3.231 -10.871 1.00 95.44 239 ASP A C 1
ATOM 1846 O O . ASP A 1 239 ? 26.359 3.358 -9.660 1.00 95.44 239 ASP A O 1
ATOM 1850 N N . LEU A 1 240 ? 25.870 3.975 -11.759 1.00 95.38 240 LEU A N 1
ATOM 1851 C CA . LEU A 1 240 ? 24.864 4.943 -11.337 1.00 95.38 240 LEU A CA 1
ATOM 1852 C C . LEU A 1 240 ? 23.623 4.231 -10.793 1.00 95.38 240 LEU A C 1
ATOM 1854 O O . LEU A 1 240 ? 23.131 4.602 -9.729 1.00 95.38 240 LEU A O 1
ATOM 1858 N N . LEU A 1 241 ? 23.152 3.187 -11.484 1.00 95.50 241 LEU A N 1
ATOM 1859 C CA . LEU A 1 241 ? 22.027 2.384 -11.007 1.00 95.50 241 LEU A CA 1
ATOM 1860 C C . LEU A 1 241 ? 22.347 1.707 -9.667 1.00 95.50 241 LEU A C 1
ATOM 1862 O O . LEU A 1 241 ? 21.511 1.735 -8.769 1.00 95.50 241 LEU A O 1
ATOM 1866 N N . ASP A 1 242 ? 23.548 1.145 -9.522 1.00 95.62 242 ASP A N 1
ATOM 1867 C CA . ASP A 1 242 ? 24.036 0.528 -8.283 1.00 95.62 242 ASP A CA 1
ATOM 1868 C C . ASP A 1 242 ? 23.972 1.520 -7.113 1.00 95.62 242 ASP A C 1
ATOM 1870 O O . ASP A 1 242 ? 23.346 1.244 -6.091 1.00 95.62 242 ASP A O 1
ATOM 1874 N N . SER A 1 243 ? 24.463 2.748 -7.323 1.00 96.38 243 SER A N 1
ATOM 1875 C CA . SER A 1 243 ? 24.421 3.800 -6.300 1.00 96.38 243 SER A CA 1
ATOM 1876 C C . SER A 1 243 ? 23.002 4.166 -5.836 1.00 96.38 243 SER A C 1
ATOM 1878 O O . SER A 1 243 ? 22.801 4.542 -4.679 1.00 96.38 243 SER A O 1
ATOM 1880 N N . TRP A 1 244 ? 22.000 4.047 -6.715 1.00 95.06 244 TRP A N 1
ATOM 1881 C CA . TRP A 1 244 ? 20.594 4.275 -6.367 1.00 95.06 244 TRP A CA 1
ATOM 1882 C C . TRP A 1 244 ? 19.966 3.087 -5.638 1.00 95.06 244 TRP A C 1
ATOM 1884 O O . TRP A 1 244 ? 19.071 3.284 -4.815 1.00 95.06 244 TRP A O 1
ATOM 1894 N N . LEU A 1 245 ? 20.413 1.864 -5.932 1.00 92.44 245 LEU A N 1
ATOM 1895 C CA . LEU A 1 245 ? 19.919 0.645 -5.294 1.00 92.44 245 LEU A CA 1
ATOM 1896 C C . LEU A 1 245 ? 20.534 0.418 -3.903 1.00 92.44 245 LEU A C 1
ATOM 1898 O O . LEU A 1 245 ? 19.859 -0.123 -3.035 1.00 92.44 245 LEU A O 1
ATOM 1902 N N . ASP A 1 246 ? 21.749 0.907 -3.651 1.00 90.50 246 ASP A N 1
ATOM 1903 C CA . ASP A 1 246 ? 22.422 0.832 -2.342 1.00 90.50 246 ASP A CA 1
ATOM 1904 C C . ASP A 1 246 ? 21.693 1.584 -1.213 1.00 90.50 246 ASP A C 1
ATOM 1906 O O . ASP A 1 246 ? 21.922 1.337 -0.025 1.00 90.50 246 ASP A O 1
ATOM 1910 N N . VAL A 1 247 ? 20.831 2.544 -1.563 1.00 79.62 247 VAL A N 1
ATOM 1911 C CA . VAL A 1 247 ? 20.151 3.418 -0.597 1.00 79.62 247 VAL A CA 1
ATOM 1912 C C . VAL A 1 247 ? 18.695 3.034 -0.328 1.00 79.62 247 VAL A C 1
ATOM 1914 O O . VAL A 1 247 ? 18.021 3.776 0.405 1.00 79.62 247 VAL A O 1
ATOM 1917 N N . VAL A 1 248 ? 18.194 1.936 -0.903 1.00 76.00 248 VAL A N 1
ATOM 1918 C CA . VAL A 1 248 ? 16.786 1.503 -0.806 1.00 76.00 248 VAL A CA 1
ATOM 1919 C C . VAL A 1 248 ? 16.597 0.111 -0.216 1.00 76.00 248 VAL A C 1
ATOM 1921 O O . VAL A 1 248 ? 17.519 -0.724 -0.285 1.00 76.00 248 VAL A O 1
#